Protein AF-A0ABD0KNY3-F1 (afdb_monomer_lite)

pLDDT: mean 92.38, std 8.89, range [48.12, 98.75]

Organism: NCBI:txid370345

Radius of gyration: 16.78 Å; chains: 1; bounding box: 43×38×46 Å

Sequence (192 aa):
YNTRLYAFANGDILFTESLMDTLKVVLASRHLPLDVKPLLVMGQRTNVRWVRPEETSFSNLTRISKERGKLTWVNAIDYFVVDRKFPWIDIPDLVIGRVWYDNWLVSYCIQRRF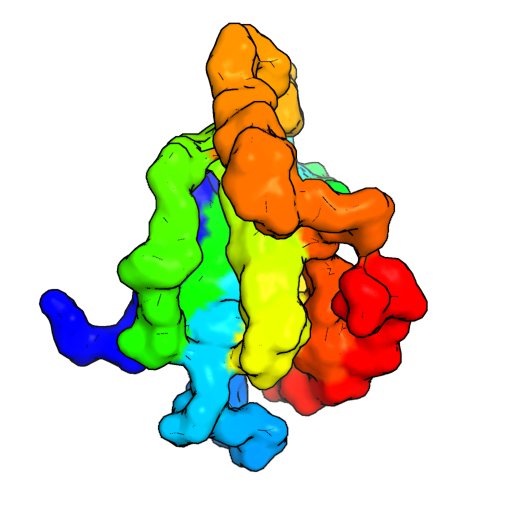IVIDATKTLLAVHQTGKAGISEGSHR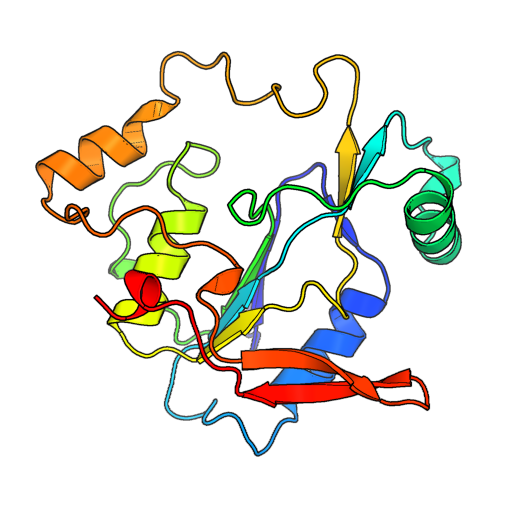PTKWYNLNLLKRLRLVNQTGRRDVRCAPWVTSYTRTRQIYIRYVRIPKNCVQ

Secondary structure (DSSP, 8-state):
---SEEEEE-TTEEE-THHHHHHHHHHH-TTS-TTTS-EEEE---EEEES--GGG-SHHHHHHHHHHT-EE--TT---EEEEETT--GGGS-SPPTTSTTHHHHHHHHHHHTT-EEEE-TTT--EEEEE-TTTT-TTTT-TTTTHHHHHHHHTT---TT----GGG-SEEEEE-TT--EEEEE-PPPGGGT-

Foldseek 3Di:
DDDFKDKAFDPQKAWACLVVQQVVQVVVDPVAPVVPFKEKEWEWAWEQEPDDPVQRHRVSLVVSSVVGTDTDDQLDTRMMMIGPVPPPVPDPPDDPLAPQPVLLVLLVCLVVVGQYEHAHARIHIYGYAYDCGPCPSVPDPCNCVRVVVCVVVVVDDPLDRHGSQLRQKYWHADPVGRIHIDGDDGDPSSND

Structure (mmCIF, N/CA/C/O backbone):
data_AF-A0ABD0KNY3-F1
#
_entry.id   AF-A0ABD0KNY3-F1
#
loop_
_atom_site.group_PDB
_atom_site.id
_atom_site.type_symbol
_atom_site.label_atom_id
_atom_site.label_alt_id
_atom_site.label_comp_id
_atom_site.label_asym_id
_atom_site.label_entity_id
_atom_site.label_seq_id
_atom_site.pdbx_PDB_ins_code
_atom_site.Cartn_x
_atom_site.Cartn_y
_atom_site.Cartn_z
_atom_site.occupancy
_atom_site.B_iso_or_equiv
_atom_site.auth_seq_id
_atom_site.auth_comp_id
_atom_site.auth_asym_id
_atom_site.auth_atom_id
_atom_site.pdbx_PDB_model_num
ATOM 1 N N . TYR A 1 1 ? -9.178 -21.072 -3.296 1.00 62.78 1 TYR A N 1
ATOM 2 C CA . TYR A 1 1 ? -8.299 -20.894 -2.118 1.00 62.78 1 TYR A CA 1
ATOM 3 C C . TYR A 1 1 ? -9.105 -20.321 -0.959 1.00 62.78 1 TYR A C 1
ATOM 5 O O . TYR A 1 1 ? -9.845 -19.376 -1.185 1.00 62.78 1 TYR A O 1
ATOM 13 N N . ASN A 1 2 ? -8.994 -20.872 0.256 1.00 85.88 2 ASN A N 1
ATOM 14 C CA . ASN A 1 2 ? -9.684 -20.368 1.455 1.00 85.88 2 ASN A CA 1
ATOM 15 C C . ASN A 1 2 ? -8.678 -19.654 2.376 1.00 85.88 2 ASN A C 1
ATOM 17 O O . ASN A 1 2 ? -8.152 -20.250 3.308 1.00 85.88 2 ASN A O 1
ATOM 21 N N . THR A 1 3 ? -8.376 -18.386 2.086 1.00 91.00 3 THR A N 1
ATOM 22 C CA . THR A 1 3 ? -7.431 -17.557 2.863 1.00 91.00 3 THR A CA 1
ATOM 23 C C . THR A 1 3 ? -8.141 -16.369 3.516 1.00 91.00 3 THR A C 1
ATOM 25 O O . THR A 1 3 ? -9.226 -15.958 3.088 1.00 91.00 3 THR A O 1
ATOM 28 N N . ARG A 1 4 ? -7.575 -15.829 4.602 1.00 91.94 4 ARG A N 1
ATOM 29 C CA . ARG A 1 4 ? -8.093 -14.625 5.275 1.00 91.94 4 ARG A CA 1
ATOM 30 C C . ARG A 1 4 ? -7.779 -13.353 4.483 1.00 91.94 4 ARG A C 1
ATOM 32 O O . ARG A 1 4 ? -8.592 -12.433 4.511 1.00 91.94 4 ARG A O 1
ATOM 39 N N . LEU A 1 5 ? -6.642 -13.331 3.785 1.00 96.94 5 LEU A N 1
ATOM 40 C CA . LEU A 1 5 ? -6.134 -12.183 3.035 1.00 96.94 5 LEU A CA 1
ATOM 41 C C . LEU A 1 5 ? -5.886 -12.536 1.567 1.00 96.94 5 LEU A C 1
ATOM 43 O O . LEU A 1 5 ? -5.369 -13.613 1.269 1.00 96.94 5 LEU A O 1
ATOM 47 N N . TYR A 1 6 ? -6.201 -11.591 0.686 1.00 96.75 6 TYR A N 1
ATOM 48 C CA . TYR A 1 6 ? -5.922 -11.614 -0.747 1.00 96.75 6 TYR A CA 1
ATOM 49 C C . TYR A 1 6 ? -5.096 -10.381 -1.095 1.00 96.75 6 TYR A C 1
ATOM 51 O O . TYR A 1 6 ? -5.410 -9.285 -0.637 1.00 96.75 6 TYR A O 1
ATOM 59 N N . ALA A 1 7 ? -4.044 -10.550 -1.886 1.00 96.00 7 ALA A N 1
ATOM 60 C CA . ALA A 1 7 ? -3.140 -9.468 -2.245 1.00 96.00 7 ALA A CA 1
ATOM 61 C C . ALA A 1 7 ? -3.062 -9.295 -3.760 1.00 96.00 7 ALA A C 1
ATOM 63 O O . ALA A 1 7 ? -3.135 -10.265 -4.512 1.00 96.00 7 ALA A O 1
ATOM 64 N N . PHE A 1 8 ? -2.866 -8.051 -4.175 1.00 96.31 8 PHE A N 1
ATOM 65 C CA . PHE A 1 8 ? -2.452 -7.672 -5.514 1.00 96.31 8 PHE A CA 1
ATOM 66 C C . PHE A 1 8 ? -1.141 -6.897 -5.408 1.00 96.31 8 PHE A C 1
ATOM 68 O O . PHE A 1 8 ? -0.964 -6.092 -4.490 1.00 96.31 8 PHE A O 1
ATOM 75 N N . ALA A 1 9 ? -0.242 -7.117 -6.359 1.00 96.44 9 ALA A N 1
ATOM 76 C CA . ALA A 1 9 ? 0.946 -6.304 -6.550 1.00 96.44 9 ALA A CA 1
ATOM 77 C C . ALA A 1 9 ? 1.301 -6.265 -8.036 1.00 96.44 9 ALA A C 1
ATOM 79 O O . ALA A 1 9 ? 1.085 -7.245 -8.756 1.00 96.44 9 ALA A O 1
ATOM 80 N N . ASN A 1 10 ? 1.875 -5.153 -8.488 1.00 94.06 10 ASN A N 1
ATOM 81 C CA . ASN A 1 10 ? 2.506 -5.106 -9.801 1.00 94.06 10 ASN A CA 1
ATOM 82 C C . ASN A 1 10 ? 3.695 -6.083 -9.853 1.00 94.06 10 ASN A C 1
ATOM 84 O O . ASN A 1 10 ? 4.357 -6.336 -8.845 1.00 94.06 10 ASN A O 1
ATOM 88 N N . GLY A 1 11 ? 3.983 -6.622 -11.042 1.00 92.62 11 GLY A N 1
ATOM 89 C CA . GLY A 1 11 ? 5.019 -7.649 -11.230 1.00 92.62 11 GLY A CA 1
ATOM 90 C C . GLY A 1 11 ? 6.461 -7.173 -11.008 1.00 92.62 11 GLY A C 1
ATOM 91 O O . GLY A 1 11 ? 7.370 -7.991 -10.934 1.00 92.62 11 GLY A O 1
ATOM 92 N N . ASP A 1 12 ? 6.678 -5.865 -10.895 1.00 93.06 12 ASP A N 1
ATOM 93 C CA . ASP A 1 12 ? 7.969 -5.219 -10.641 1.00 93.06 12 ASP A CA 1
ATOM 94 C C . ASP A 1 12 ? 8.173 -4.819 -9.166 1.00 93.06 12 ASP A C 1
ATOM 96 O O . ASP A 1 12 ? 9.183 -4.189 -8.829 1.00 93.06 12 ASP A O 1
ATOM 100 N N . ILE A 1 13 ? 7.261 -5.224 -8.274 1.00 96.75 13 ILE A N 1
ATOM 101 C CA . ILE A 1 13 ? 7.378 -5.045 -6.825 1.00 96.75 13 ILE A CA 1
ATOM 102 C C . ILE A 1 13 ? 8.017 -6.275 -6.178 1.00 96.75 13 ILE A C 1
ATOM 104 O O . ILE A 1 13 ? 7.530 -7.395 -6.309 1.00 96.75 13 ILE A O 1
ATOM 108 N N . LEU A 1 14 ? 9.080 -6.048 -5.407 1.00 98.06 14 LEU A N 1
ATOM 109 C CA . LEU A 1 14 ? 9.708 -7.038 -4.539 1.00 98.06 14 LEU A CA 1
ATOM 110 C C . LEU A 1 14 ? 9.415 -6.709 -3.075 1.00 98.06 14 LEU A C 1
ATOM 112 O O . LEU A 1 14 ? 9.535 -5.560 -2.646 1.00 98.06 14 LEU A O 1
ATOM 116 N N . PHE A 1 15 ? 9.063 -7.726 -2.296 1.00 98.38 15 PHE A N 1
ATOM 117 C CA . PHE A 1 15 ? 8.816 -7.604 -0.860 1.00 98.38 15 PHE A CA 1
ATOM 118 C C . PHE A 1 15 ? 9.942 -8.242 -0.048 1.00 98.38 15 PHE A C 1
ATOM 120 O O . PHE A 1 15 ? 10.724 -9.044 -0.557 1.00 98.38 15 PHE A O 1
ATOM 127 N N . THR A 1 16 ? 9.988 -7.906 1.239 1.00 98.12 16 THR A N 1
ATOM 128 C CA . THR A 1 16 ? 10.816 -8.596 2.240 1.00 98.12 16 THR A CA 1
ATOM 129 C C . THR A 1 16 ? 9.932 -9.286 3.285 1.00 98.12 16 THR A C 1
ATOM 131 O O . THR A 1 16 ? 8.701 -9.235 3.197 1.00 98.12 16 THR A O 1
ATOM 134 N N . GLU A 1 17 ? 10.530 -9.883 4.319 1.00 97.56 17 GLU A N 1
ATOM 135 C CA . GLU A 1 17 ? 9.829 -10.445 5.485 1.00 97.56 17 GLU A CA 1
ATOM 136 C C . GLU A 1 17 ? 8.849 -9.452 6.138 1.00 97.56 17 GLU A C 1
ATOM 138 O O . GLU A 1 17 ? 7.817 -9.846 6.687 1.00 97.56 17 GLU A O 1
ATOM 143 N N . SER A 1 18 ? 9.114 -8.155 5.962 1.00 98.19 18 SER A N 1
ATOM 144 C CA . SER A 1 18 ? 8.289 -7.041 6.427 1.00 98.19 18 SER A CA 1
ATOM 145 C C . SER A 1 18 ? 6.821 -7.108 5.979 1.00 98.19 18 SER A C 1
ATOM 147 O O . SER A 1 18 ? 5.943 -6.632 6.705 1.00 98.19 18 SER A O 1
ATOM 149 N N . LEU A 1 19 ? 6.529 -7.738 4.830 1.00 98.38 19 LEU A N 1
ATOM 150 C CA . LEU A 1 19 ? 5.162 -8.015 4.379 1.00 98.38 19 LEU A CA 1
ATOM 151 C C . LEU A 1 19 ? 4.431 -8.917 5.373 1.00 98.38 19 LEU A C 1
ATOM 153 O O . LEU A 1 19 ? 3.363 -8.563 5.872 1.00 98.38 19 LEU A O 1
ATOM 157 N N . MET A 1 20 ? 5.022 -10.064 5.694 1.00 97.81 20 MET A N 1
ATOM 158 C CA . MET A 1 20 ? 4.402 -11.038 6.585 1.00 97.81 20 MET A CA 1
ATOM 159 C C . MET A 1 20 ? 4.344 -10.525 8.021 1.00 97.81 20 MET A C 1
ATOM 161 O O . MET A 1 20 ? 3.311 -10.677 8.674 1.00 97.81 20 MET A O 1
ATOM 165 N N . ASP A 1 21 ? 5.406 -9.882 8.500 1.00 98.19 21 ASP A N 1
ATOM 166 C CA . ASP A 1 21 ? 5.459 -9.339 9.861 1.00 98.19 21 ASP A CA 1
ATOM 167 C C . ASP A 1 21 ? 4.404 -8.250 10.076 1.00 98.19 21 ASP A C 1
ATOM 169 O O . ASP A 1 21 ? 3.683 -8.259 11.078 1.00 98.19 21 ASP A O 1
ATOM 173 N N . THR A 1 22 ? 4.237 -7.360 9.094 1.00 98.62 22 THR A N 1
ATOM 174 C CA . THR A 1 22 ? 3.198 -6.327 9.134 1.00 98.62 22 THR A CA 1
ATOM 175 C C . THR A 1 22 ? 1.801 -6.941 9.124 1.00 98.62 22 THR A C 1
ATOM 177 O O . THR A 1 22 ? 0.970 -6.597 9.968 1.00 98.62 22 THR A O 1
ATOM 180 N N . LEU A 1 23 ? 1.525 -7.872 8.205 1.00 98.44 23 LEU A N 1
ATOM 181 C CA . LEU A 1 23 ? 0.194 -8.470 8.075 1.00 98.44 23 LEU A CA 1
ATOM 182 C C . LEU A 1 23 ? -0.194 -9.309 9.299 1.00 98.44 23 LEU A C 1
ATOM 184 O O . LEU A 1 23 ? -1.353 -9.270 9.709 1.00 98.44 23 LEU A O 1
ATOM 188 N N . LYS A 1 24 ? 0.752 -10.009 9.937 1.00 97.88 24 LYS A N 1
ATOM 189 C CA . LYS A 1 24 ? 0.501 -10.727 11.199 1.00 97.88 24 LYS A CA 1
ATOM 190 C C . LYS A 1 24 ? 0.018 -9.781 12.298 1.00 97.88 24 LYS A C 1
ATOM 192 O O . LYS A 1 24 ? -0.972 -10.085 12.961 1.00 97.88 24 LYS A O 1
ATOM 197 N N . VAL A 1 25 ? 0.657 -8.619 12.456 1.00 98.19 25 VAL A N 1
ATOM 198 C CA . VAL A 1 25 ? 0.231 -7.619 13.450 1.00 98.19 25 VAL A CA 1
ATOM 199 C C . VAL A 1 25 ? -1.124 -7.011 13.098 1.00 98.19 25 VAL A C 1
ATOM 201 O O . VAL A 1 25 ? -1.955 -6.837 13.988 1.00 98.19 25 VAL A O 1
ATOM 204 N N . VAL A 1 26 ? -1.395 -6.756 11.813 1.00 98.12 26 VAL A N 1
ATOM 205 C CA . VAL A 1 26 ? -2.730 -6.334 11.353 1.00 98.12 26 VAL A CA 1
ATOM 206 C C . VAL A 1 26 ? -3.793 -7.343 11.771 1.00 98.12 26 VAL A C 1
ATOM 208 O O . VAL A 1 26 ? -4.767 -6.962 12.413 1.00 98.12 26 VAL A O 1
ATOM 211 N N . LEU A 1 27 ? -3.585 -8.627 11.481 1.00 97.06 27 LEU A N 1
ATOM 212 C CA . LEU A 1 27 ? -4.554 -9.686 11.765 1.00 97.06 27 LEU A CA 1
ATOM 213 C C . LEU A 1 27 ? -4.758 -9.985 13.257 1.00 97.06 27 LEU A C 1
ATOM 215 O O . LEU A 1 27 ? -5.820 -10.500 13.617 1.00 97.06 27 LEU A O 1
ATOM 219 N N . ALA A 1 28 ? -3.755 -9.700 14.091 1.00 96.75 28 ALA A N 1
ATOM 220 C CA . ALA A 1 28 ? -3.783 -9.903 15.540 1.00 96.75 28 ALA A CA 1
ATOM 221 C C . ALA A 1 28 ? -4.255 -8.664 16.326 1.00 96.75 28 ALA A C 1
ATOM 223 O O . ALA A 1 28 ? -4.437 -8.732 17.543 1.00 96.75 28 ALA A O 1
ATOM 224 N N . SER A 1 29 ? -4.437 -7.520 15.660 1.00 95.69 29 SER A N 1
ATOM 225 C CA . SER A 1 29 ? -4.787 -6.266 16.324 1.00 95.69 29 SER A CA 1
ATOM 226 C C . SER A 1 29 ? -6.204 -6.285 16.892 1.00 95.69 29 SER A C 1
ATOM 228 O O . SER A 1 29 ? -7.183 -6.384 16.155 1.00 95.69 29 SER A O 1
ATOM 230 N N . ARG A 1 30 ? -6.316 -6.068 18.207 1.00 92.75 30 ARG A N 1
ATOM 231 C CA . ARG A 1 30 ? -7.599 -5.888 18.911 1.00 92.75 30 ARG A CA 1
ATOM 232 C C . ARG A 1 30 ? -8.227 -4.508 18.690 1.00 92.75 30 ARG A C 1
ATOM 234 O O . ARG A 1 30 ? -9.388 -4.305 19.018 1.00 92.75 30 ARG A O 1
ATOM 241 N N . HIS A 1 31 ? -7.472 -3.552 18.146 1.00 91.00 31 HIS A N 1
ATOM 242 C CA . HIS A 1 31 ? -7.968 -2.199 17.863 1.00 91.00 31 HIS A CA 1
ATOM 243 C C . HIS A 1 31 ? -8.745 -2.113 16.545 1.00 91.00 31 HIS A C 1
ATOM 245 O O . HIS A 1 31 ? -9.410 -1.110 16.286 1.00 91.00 31 HIS A O 1
ATOM 251 N N . LEU A 1 32 ? -8.6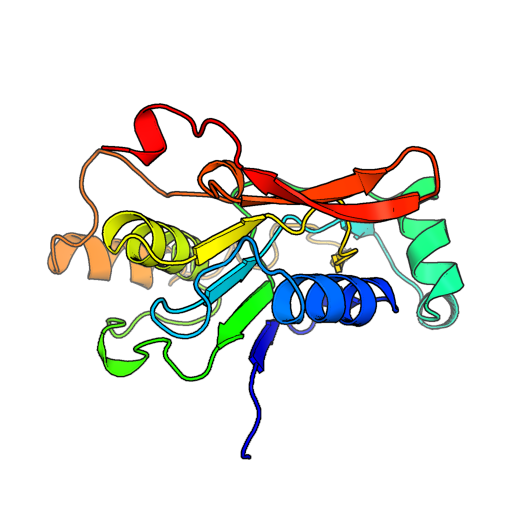39 -3.138 15.695 1.00 95.62 32 LEU A N 1
ATOM 252 C CA . LEU A 1 32 ? -9.274 -3.172 14.388 1.00 95.62 32 LEU A CA 1
ATOM 253 C C . LEU A 1 32 ? -10.527 -4.057 14.442 1.00 95.62 32 LEU A C 1
ATOM 255 O O . LEU A 1 32 ? -10.414 -5.233 14.780 1.00 95.62 32 LEU A O 1
ATOM 259 N N . PRO A 1 33 ? -11.711 -3.547 14.063 1.00 94.69 33 PRO A N 1
ATOM 260 C CA . PRO A 1 33 ? -12.949 -4.327 14.057 1.00 94.69 33 PRO A CA 1
ATOM 261 C C . PRO A 1 33 ? -13.031 -5.243 12.817 1.00 94.69 33 PRO A C 1
ATOM 263 O O . PRO A 1 33 ? -13.932 -5.115 11.985 1.00 94.69 33 PRO A O 1
ATOM 266 N N . LEU A 1 34 ? -12.049 -6.141 12.665 1.00 95.12 34 LEU A N 1
ATOM 267 C CA . LEU A 1 34 ? -11.841 -6.994 11.484 1.00 95.12 34 LEU A CA 1
ATOM 268 C C . LEU A 1 34 ? -12.970 -8.003 11.243 1.00 95.12 34 LEU A C 1
ATOM 270 O O . LEU A 1 34 ? -13.091 -8.516 10.132 1.00 95.12 34 LEU A O 1
ATOM 274 N N . ASP A 1 35 ? -13.793 -8.288 12.249 1.00 93.19 35 ASP A N 1
ATOM 275 C CA . ASP A 1 35 ? -14.917 -9.221 12.116 1.00 93.19 35 ASP A CA 1
ATOM 276 C C . ASP A 1 35 ? -16.129 -8.573 11.437 1.00 93.19 35 ASP A C 1
ATOM 278 O O . ASP A 1 35 ? -16.904 -9.255 10.774 1.00 93.19 35 ASP A O 1
ATOM 282 N N . VAL A 1 36 ? -16.256 -7.245 11.524 1.00 94.38 36 VAL A N 1
ATOM 283 C CA . VAL A 1 36 ? -17.442 -6.512 11.047 1.00 94.38 36 VAL A CA 1
ATOM 284 C C . VAL A 1 36 ? -17.165 -5.590 9.864 1.00 94.38 36 VAL A C 1
ATOM 286 O O . VAL A 1 36 ? -18.084 -5.267 9.116 1.00 94.38 36 VAL A O 1
ATOM 289 N N . LYS A 1 37 ? -15.918 -5.149 9.663 1.00 96.62 37 LYS A N 1
ATOM 290 C CA . LYS A 1 37 ? -15.557 -4.232 8.572 1.00 96.62 37 LYS A CA 1
ATOM 291 C C . LYS A 1 37 ? -14.571 -4.873 7.597 1.00 96.62 37 LYS A C 1
ATOM 293 O O . LYS A 1 37 ? -13.637 -5.533 8.054 1.00 96.62 37 LYS A O 1
ATOM 298 N N . PRO A 1 38 ? -14.731 -4.660 6.277 1.00 97.81 38 PRO A N 1
ATOM 299 C CA . PRO A 1 38 ? -13.716 -5.041 5.302 1.00 97.81 38 PRO A CA 1
ATOM 300 C C . PRO A 1 38 ? -12.399 -4.291 5.524 1.00 97.81 38 PRO A C 1
ATOM 302 O O . PRO A 1 38 ? -12.386 -3.159 6.025 1.00 97.81 38 PRO A O 1
ATOM 305 N N . LEU A 1 39 ? -11.303 -4.930 5.125 1.00 98.44 39 LEU A N 1
ATOM 306 C CA . LEU A 1 39 ? -9.933 -4.441 5.273 1.00 98.44 39 LEU A CA 1
ATOM 307 C C . LEU A 1 39 ? -9.324 -4.059 3.917 1.00 98.44 39 LEU A C 1
ATOM 309 O O . LEU A 1 39 ? -9.462 -4.800 2.947 1.00 98.44 39 LEU A O 1
ATOM 313 N N . LEU A 1 40 ? -8.587 -2.948 3.895 1.00 98.56 40 LEU A N 1
ATOM 314 C CA . LEU A 1 40 ? -7.629 -2.562 2.861 1.00 98.56 40 LEU A CA 1
ATOM 315 C C . LEU A 1 40 ? -6.305 -2.167 3.531 1.00 98.56 40 LEU A C 1
ATOM 317 O O . LEU A 1 40 ? -6.257 -1.210 4.301 1.00 98.56 40 LEU A O 1
ATOM 321 N N . VAL A 1 41 ? -5.223 -2.866 3.211 1.00 98.75 41 VAL A N 1
ATOM 322 C CA . VAL A 1 41 ? -3.846 -2.510 3.574 1.00 98.75 41 VAL A CA 1
ATOM 323 C C . VAL A 1 41 ? -3.114 -2.112 2.303 1.00 98.75 41 VAL A C 1
ATOM 325 O O . VAL A 1 41 ? -3.132 -2.851 1.325 1.00 98.75 41 VAL A O 1
ATOM 328 N N . MET A 1 42 ? -2.474 -0.953 2.302 1.00 98.38 42 MET A N 1
ATOM 329 C CA . MET A 1 42 ? -1.701 -0.451 1.165 1.00 98.38 42 MET A CA 1
ATOM 330 C C . MET A 1 42 ? -0.578 0.454 1.669 1.00 98.38 42 MET A C 1
ATOM 332 O O . MET A 1 42 ? -0.495 0.741 2.860 1.00 98.38 42 MET A O 1
ATOM 336 N N . GLY A 1 43 ? 0.297 0.910 0.783 1.00 97.81 43 GLY A N 1
ATOM 337 C CA . GLY A 1 43 ? 1.337 1.860 1.152 1.00 97.81 43 GLY A CA 1
ATOM 338 C C . GLY A 1 43 ? 2.119 2.360 -0.051 1.00 97.81 43 GLY A C 1
ATOM 339 O O . GLY A 1 43 ? 1.908 1.929 -1.186 1.00 97.81 43 GLY A O 1
ATOM 340 N N . GLN A 1 44 ? 3.039 3.280 0.209 1.00 97.19 44 GLN A N 1
ATOM 341 C CA . GLN A 1 44 ? 4.022 3.721 -0.769 1.00 97.19 44 GLN A CA 1
ATOM 342 C C . GLN A 1 44 ? 5.074 2.632 -0.983 1.00 97.19 44 GLN A C 1
ATOM 344 O O . GLN A 1 44 ? 5.376 1.832 -0.096 1.00 97.19 44 GLN A O 1
ATOM 349 N N . ARG A 1 45 ? 5.679 2.653 -2.167 1.00 95.62 45 ARG A N 1
ATOM 350 C CA . ARG A 1 45 ? 6.851 1.842 -2.503 1.00 95.62 45 ARG A CA 1
ATOM 351 C C . ARG A 1 45 ? 8.130 2.678 -2.474 1.00 95.62 45 ARG A C 1
ATOM 353 O O . ARG A 1 45 ? 8.100 3.908 -2.598 1.00 95.62 45 ARG A O 1
ATOM 360 N N . THR A 1 46 ? 9.257 1.993 -2.401 1.00 97.44 46 THR A N 1
ATOM 361 C CA . THR A 1 46 ? 10.594 2.564 -2.528 1.00 97.44 46 THR A CA 1
ATOM 362 C C . THR A 1 46 ? 11.146 2.216 -3.901 1.00 97.44 46 THR A C 1
ATOM 364 O O . THR A 1 46 ? 11.389 1.052 -4.204 1.00 97.44 46 THR A O 1
ATOM 367 N N . ASN A 1 47 ? 11.350 3.224 -4.745 1.00 96.88 47 ASN A N 1
ATOM 368 C CA . ASN A 1 47 ? 11.954 3.036 -6.058 1.00 96.88 47 ASN A CA 1
ATOM 369 C C . ASN A 1 47 ? 13.451 2.779 -5.904 1.00 96.88 47 ASN A C 1
ATOM 371 O O . ASN A 1 47 ? 14.162 3.610 -5.336 1.00 96.88 47 ASN A O 1
ATOM 375 N N . VAL A 1 48 ? 13.928 1.673 -6.470 1.00 96.75 48 VAL A N 1
ATOM 376 C CA . VAL A 1 48 ? 15.352 1.349 -6.572 1.00 96.75 48 VAL A CA 1
ATOM 377 C C . VAL A 1 48 ? 15.677 1.145 -8.049 1.00 96.75 48 VAL A C 1
ATOM 379 O O . VAL A 1 48 ? 15.016 0.384 -8.757 1.00 96.75 48 VAL A O 1
ATOM 382 N N . ARG A 1 49 ? 16.656 1.895 -8.556 1.00 95.31 49 ARG A N 1
ATOM 383 C CA . ARG A 1 49 ? 16.991 1.922 -9.988 1.00 95.31 49 ARG A CA 1
ATOM 384 C C . ARG A 1 49 ? 17.990 0.831 -10.331 1.00 95.31 49 ARG A C 1
ATOM 386 O O . ARG A 1 49 ? 19.047 0.835 -9.729 1.00 95.31 49 ARG A O 1
ATOM 393 N N . TRP A 1 50 ? 17.745 -0.029 -11.312 1.00 93.44 50 TRP A N 1
ATOM 394 C CA . TRP A 1 50 ? 18.677 -1.112 -11.671 1.00 93.44 50 TRP A CA 1
ATOM 395 C C . TRP A 1 50 ? 18.950 -2.061 -10.492 1.00 93.44 50 TRP A C 1
ATOM 397 O O . TRP A 1 50 ? 20.077 -2.165 -10.005 1.00 93.44 50 TRP A O 1
ATOM 407 N N . VAL A 1 51 ? 17.898 -2.695 -9.972 1.00 96.00 51 VAL A N 1
ATOM 408 C CA . VAL A 1 51 ? 18.061 -3.834 -9.055 1.00 96.00 51 VAL A CA 1
ATOM 409 C C . VAL A 1 51 ? 18.673 -4.986 -9.850 1.00 96.00 51 VAL A C 1
ATOM 411 O O . VAL A 1 51 ? 18.183 -5.311 -10.931 1.00 96.00 51 VAL A O 1
ATOM 414 N N . ARG A 1 52 ? 19.769 -5.558 -9.352 1.00 95.31 52 ARG A N 1
ATOM 415 C CA . ARG A 1 52 ? 20.436 -6.715 -9.966 1.00 95.31 52 ARG A CA 1
ATOM 416 C C . ARG A 1 52 ? 19.867 -8.019 -9.396 1.00 95.31 52 ARG A C 1
ATOM 418 O O . ARG A 1 52 ? 19.435 -8.007 -8.242 1.00 95.31 52 ARG A O 1
ATOM 425 N N . PRO A 1 53 ? 19.888 -9.144 -10.135 1.00 94.88 53 PRO A N 1
ATOM 426 C CA . PRO A 1 53 ? 19.347 -10.418 -9.642 1.00 94.88 53 PRO A CA 1
ATOM 427 C C . PRO A 1 53 ? 19.925 -10.840 -8.275 1.00 94.88 53 PRO A C 1
ATOM 429 O O . PRO A 1 53 ? 19.202 -11.258 -7.376 1.00 94.88 53 PRO A O 1
ATOM 432 N N . GLU A 1 54 ? 21.212 -10.608 -8.065 1.00 95.88 54 GLU A N 1
ATOM 433 C CA . GLU A 1 54 ? 21.979 -10.887 -6.846 1.00 95.88 54 GLU A CA 1
ATOM 434 C C . GLU A 1 54 ? 21.620 -9.969 -5.657 1.00 95.88 54 GLU A C 1
ATOM 436 O O . GLU A 1 54 ? 21.947 -10.261 -4.504 1.00 95.88 54 GLU A O 1
ATOM 441 N N . GLU A 1 55 ? 20.884 -8.881 -5.896 1.00 96.00 55 GLU A N 1
ATOM 442 C CA . GLU A 1 55 ? 20.374 -7.979 -4.858 1.00 96.00 55 GLU A CA 1
ATOM 443 C C . GLU A 1 55 ? 18.949 -8.341 -4.385 1.00 96.00 55 GLU A C 1
ATOM 445 O O . GLU A 1 55 ? 18.386 -7.627 -3.557 1.00 96.00 55 GLU A O 1
ATOM 450 N N . THR A 1 56 ? 18.355 -9.435 -4.881 1.00 95.69 56 THR A N 1
ATOM 451 C CA . THR A 1 56 ? 16.937 -9.780 -4.627 1.00 95.69 56 THR A CA 1
ATOM 452 C C . THR A 1 56 ? 16.676 -10.560 -3.333 1.00 95.69 56 THR A C 1
ATOM 454 O O . THR A 1 56 ? 15.518 -10.774 -2.973 1.00 95.69 56 THR A O 1
ATOM 457 N N . SER A 1 57 ? 17.714 -10.942 -2.579 1.00 97.62 57 SER A N 1
ATOM 458 C CA . SER A 1 57 ? 17.529 -11.488 -1.227 1.00 97.62 57 SER A CA 1
ATOM 459 C C . SER A 1 57 ? 16.923 -10.437 -0.287 1.00 97.62 57 SER A C 1
ATOM 461 O O . SER A 1 57 ? 17.167 -9.241 -0.434 1.00 97.62 57 SER A O 1
ATOM 463 N N . PHE A 1 58 ? 16.161 -10.856 0.724 1.00 97.94 58 PHE A N 1
ATOM 464 C CA . PHE A 1 58 ? 15.473 -9.924 1.627 1.00 97.94 58 PHE A CA 1
ATOM 465 C C . PHE A 1 58 ? 16.405 -8.928 2.341 1.00 97.94 58 PHE A C 1
ATOM 467 O O . PHE A 1 58 ? 16.093 -7.735 2.453 1.00 97.94 58 PHE A O 1
ATOM 474 N N . SER A 1 59 ? 17.577 -9.390 2.786 1.00 97.62 59 SER A N 1
ATOM 475 C CA . SER A 1 59 ? 18.584 -8.535 3.419 1.00 97.62 59 SER A CA 1
ATOM 476 C C . SER A 1 59 ? 19.180 -7.533 2.426 1.00 97.62 59 SER A C 1
ATOM 478 O O . SER A 1 59 ? 19.324 -6.355 2.766 1.00 97.62 59 SER A O 1
ATOM 480 N N . ASN A 1 60 ? 19.451 -7.955 1.185 1.00 98.12 60 ASN A N 1
ATOM 481 C CA . ASN A 1 60 ? 19.931 -7.064 0.132 1.00 98.12 60 ASN A CA 1
ATOM 482 C C . ASN A 1 60 ? 18.867 -6.047 -0.277 1.00 98.12 60 ASN A C 1
ATOM 484 O O . ASN A 1 60 ? 19.181 -4.863 -0.325 1.00 98.12 60 ASN A O 1
ATOM 488 N N .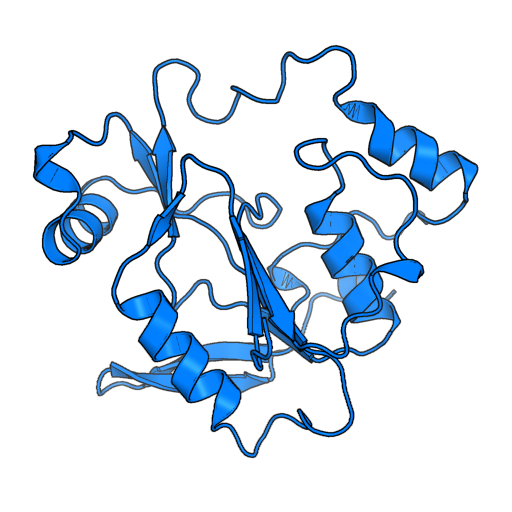 LEU A 1 61 ? 17.609 -6.454 -0.462 1.00 98.31 61 LEU A N 1
ATOM 489 C CA . LEU A 1 61 ? 16.499 -5.540 -0.743 1.00 98.31 61 LEU A CA 1
ATOM 490 C C . LEU A 1 61 ? 16.360 -4.469 0.341 1.00 98.31 61 LEU A C 1
ATOM 492 O O . LEU A 1 61 ? 16.225 -3.282 0.035 1.00 98.31 61 LEU A O 1
ATOM 496 N N . THR A 1 62 ? 16.463 -4.863 1.612 1.00 97.88 62 THR A N 1
ATOM 497 C CA . THR A 1 62 ? 16.455 -3.926 2.742 1.00 97.88 62 THR A CA 1
ATOM 498 C C . THR A 1 62 ? 17.646 -2.967 2.694 1.00 97.88 62 THR A C 1
ATOM 500 O O . THR A 1 62 ? 17.487 -1.770 2.942 1.00 97.88 62 THR A O 1
ATOM 503 N N . ARG A 1 63 ? 18.839 -3.474 2.372 1.00 98.12 63 ARG A N 1
ATOM 504 C CA . ARG A 1 63 ? 20.074 -2.691 2.273 1.00 98.12 63 ARG A CA 1
ATOM 505 C C . ARG A 1 63 ? 20.019 -1.684 1.120 1.00 98.12 63 ARG A C 1
ATOM 507 O O . ARG A 1 63 ? 20.126 -0.486 1.369 1.00 98.12 63 ARG A O 1
ATOM 514 N N . ILE A 1 64 ? 19.751 -2.126 -0.109 1.00 98.12 64 ILE A N 1
ATOM 515 C CA . ILE A 1 64 ? 19.715 -1.254 -1.296 1.00 98.12 64 ILE A CA 1
ATOM 516 C C . ILE A 1 64 ? 18.591 -0.217 -1.210 1.00 98.12 64 ILE A C 1
ATOM 518 O O . ILE A 1 64 ? 18.751 0.912 -1.670 1.00 98.12 64 ILE A O 1
ATOM 522 N N . SER A 1 65 ? 17.469 -0.558 -0.568 1.00 97.75 65 SER A N 1
ATOM 523 C CA . SER A 1 65 ? 16.382 0.397 -0.329 1.00 97.75 65 SER A CA 1
ATOM 524 C C . SER A 1 65 ? 16.816 1.553 0.567 1.00 97.75 65 SER A C 1
ATOM 526 O O . SER A 1 65 ? 16.353 2.672 0.373 1.00 97.75 65 SER A O 1
ATOM 528 N N . LYS A 1 66 ? 17.717 1.305 1.526 1.00 97.31 66 LYS A N 1
ATOM 529 C CA . LYS A 1 66 ? 18.283 2.343 2.401 1.00 97.31 66 LYS A CA 1
ATOM 530 C C . LYS A 1 66 ? 19.412 3.114 1.727 1.00 97.31 66 LYS A C 1
ATOM 532 O O . LYS A 1 66 ? 19.477 4.327 1.870 1.00 97.31 66 LYS A O 1
ATOM 537 N N . GLU A 1 67 ? 20.289 2.420 1.008 1.00 97.19 67 GLU A N 1
ATOM 538 C CA . GLU A 1 67 ? 21.470 3.023 0.379 1.00 97.19 67 GLU A CA 1
ATOM 539 C C . GLU A 1 67 ? 21.108 3.922 -0.808 1.00 97.19 67 GLU A C 1
ATOM 541 O O . GLU A 1 67 ? 21.680 4.997 -0.973 1.00 97.19 67 GLU A O 1
ATOM 546 N N . ARG A 1 68 ? 20.174 3.479 -1.659 1.00 96.81 68 ARG A N 1
ATOM 547 C CA . ARG A 1 68 ? 19.875 4.144 -2.940 1.00 96.81 68 ARG A CA 1
ATOM 548 C C . ARG A 1 68 ? 18.393 4.172 -3.307 1.00 96.81 68 ARG A C 1
ATOM 550 O O . ARG A 1 68 ? 18.045 4.565 -4.423 1.00 96.81 68 ARG A O 1
ATOM 557 N N . GLY A 1 69 ? 17.522 3.750 -2.396 1.00 96.88 69 GLY A N 1
ATOM 558 C CA . GLY A 1 69 ? 16.082 3.800 -2.592 1.00 96.88 69 GLY A CA 1
ATOM 559 C C . GLY A 1 69 ? 15.512 5.202 -2.403 1.00 96.88 69 GLY A C 1
ATOM 560 O O . GLY A 1 69 ? 16.016 6.012 -1.626 1.00 96.88 69 GLY A O 1
ATOM 561 N N . LYS A 1 70 ? 14.426 5.494 -3.120 1.00 96.31 70 LYS A N 1
ATOM 562 C CA . LYS A 1 70 ? 13.647 6.725 -2.951 1.00 96.31 70 LYS A CA 1
ATOM 563 C C . LYS A 1 70 ? 12.188 6.379 -2.717 1.00 96.31 70 LYS A C 1
ATOM 565 O O . LYS A 1 70 ? 11.547 5.795 -3.592 1.00 96.31 70 LYS A O 1
ATOM 570 N N . LEU A 1 71 ? 11.663 6.752 -1.552 1.00 96.56 71 LEU A N 1
ATOM 571 C CA . LEU A 1 71 ? 10.239 6.611 -1.258 1.00 96.56 71 LEU A CA 1
ATOM 572 C C . LEU A 1 71 ? 9.430 7.415 -2.287 1.00 96.56 71 LEU A C 1
ATOM 574 O O . LEU A 1 71 ? 9.725 8.585 -2.536 1.00 96.56 71 LEU A O 1
ATOM 578 N N . THR A 1 72 ? 8.457 6.772 -2.929 1.00 91.88 72 THR A N 1
ATOM 579 C CA . THR A 1 72 ? 7.731 7.363 -4.060 1.00 91.88 72 THR A CA 1
ATOM 580 C C . THR A 1 72 ? 6.569 8.258 -3.621 1.00 91.88 72 THR A C 1
ATOM 582 O O . THR A 1 72 ? 6.348 8.476 -2.435 1.00 91.88 72 THR A O 1
ATOM 585 N N . TRP A 1 73 ? 5.801 8.784 -4.574 1.00 91.19 73 TRP A N 1
ATOM 586 C CA . TRP A 1 73 ? 4.616 9.592 -4.306 1.00 91.19 73 TRP A CA 1
ATOM 587 C C . TRP A 1 73 ? 3.495 8.812 -3.609 1.00 91.19 73 TRP A C 1
ATOM 589 O O . TRP A 1 73 ? 3.208 7.658 -3.907 1.00 91.19 73 TRP A O 1
ATOM 599 N N . VAL A 1 74 ? 2.779 9.507 -2.734 1.00 93.88 74 VAL A N 1
ATOM 600 C CA . VAL A 1 74 ? 1.627 8.999 -1.969 1.00 93.88 74 VAL A CA 1
ATOM 601 C C . VAL A 1 74 ? 0.489 8.448 -2.829 1.00 93.88 74 VAL A C 1
ATOM 603 O O . VAL A 1 74 ? -0.301 7.647 -2.353 1.00 93.88 74 VAL A O 1
ATOM 606 N N . ASN A 1 75 ? 0.367 8.869 -4.087 1.00 91.12 75 ASN A N 1
ATOM 607 C CA . ASN A 1 75 ? -0.691 8.424 -4.996 1.00 91.12 75 ASN A CA 1
ATOM 608 C C . ASN A 1 75 ? -0.292 7.213 -5.850 1.00 91.12 75 ASN A C 1
ATOM 610 O O . ASN A 1 75 ? -1.086 6.788 -6.690 1.00 91.12 75 ASN A O 1
ATOM 614 N N . ALA A 1 76 ? 0.922 6.703 -5.661 1.00 90.12 76 ALA A N 1
ATOM 615 C CA . ALA A 1 76 ? 1.513 5.652 -6.462 1.00 90.12 76 ALA A CA 1
ATOM 616 C C . ALA A 1 76 ? 1.494 4.342 -5.650 1.00 90.12 76 ALA A C 1
ATOM 618 O O . ALA A 1 76 ? 2.472 3.957 -5.001 1.00 90.12 76 ALA A O 1
ATOM 619 N N . ILE A 1 77 ? 0.318 3.713 -5.652 1.00 94.00 77 ILE A N 1
ATOM 620 C CA . ILE A 1 77 ? -0.008 2.493 -4.911 1.00 94.00 77 ILE A CA 1
ATOM 621 C C . ILE A 1 77 ? 0.114 1.323 -5.884 1.00 94.00 77 ILE A C 1
ATOM 623 O O . ILE A 1 77 ? -0.726 1.177 -6.760 1.00 94.00 77 ILE A O 1
ATOM 627 N N . ASP A 1 78 ? 1.155 0.509 -5.723 1.00 94.25 78 ASP A N 1
ATOM 628 C CA . ASP A 1 78 ? 1.442 -0.618 -6.629 1.00 94.25 78 ASP A CA 1
ATOM 629 C C . ASP A 1 78 ? 1.209 -1.980 -5.963 1.00 94.25 78 ASP A C 1
ATOM 631 O O . ASP A 1 78 ? 1.508 -3.026 -6.536 1.00 94.25 78 ASP A O 1
ATOM 635 N N . TYR A 1 79 ? 0.702 -1.967 -4.732 1.00 97.44 79 TYR A N 1
ATOM 636 C CA . TYR A 1 79 ? 0.240 -3.152 -4.034 1.00 97.44 79 TYR A CA 1
ATOM 637 C C . TYR A 1 79 ? -0.907 -2.796 -3.095 1.00 97.44 79 TYR A C 1
ATOM 639 O O . TYR A 1 79 ? -0.983 -1.685 -2.559 1.00 97.44 79 TYR A O 1
ATOM 647 N N . PHE A 1 80 ? -1.770 -3.771 -2.853 1.00 97.81 80 PHE A N 1
ATOM 648 C CA . PHE A 1 80 ? -2.753 -3.708 -1.787 1.00 97.81 80 PHE A CA 1
ATOM 649 C C . PHE A 1 80 ? -3.117 -5.116 -1.315 1.00 97.81 80 PHE A C 1
ATOM 651 O O . PHE A 1 80 ? -2.997 -6.099 -2.046 1.00 97.81 80 PHE A O 1
ATOM 658 N N . VAL A 1 81 ? -3.585 -5.208 -0.078 1.00 98.56 81 VAL A N 1
ATOM 659 C CA . VAL A 1 81 ? -4.060 -6.439 0.550 1.00 98.56 81 VAL A CA 1
ATOM 660 C C . VAL A 1 81 ? -5.451 -6.185 1.099 1.00 98.56 81 VAL A C 1
ATOM 662 O O . VAL A 1 81 ? -5.675 -5.200 1.798 1.00 98.56 81 VAL A O 1
ATOM 665 N N . VAL A 1 82 ? -6.384 -7.075 0.802 1.00 98.19 82 VAL A N 1
ATOM 666 C CA . VAL A 1 82 ? -7.755 -7.019 1.304 1.00 98.19 82 VAL A CA 1
ATOM 667 C C . VAL A 1 82 ? -8.110 -8.306 2.025 1.00 98.19 82 VAL A C 1
ATOM 669 O O . VAL A 1 82 ? -7.430 -9.325 1.885 1.00 98.19 82 VAL A O 1
ATOM 672 N N . ASP A 1 83 ? -9.188 -8.282 2.796 1.00 96.94 83 ASP A N 1
ATOM 673 C CA . ASP A 1 83 ? -9.773 -9.508 3.324 1.00 96.94 83 ASP A CA 1
ATOM 674 C C . ASP A 1 83 ? -10.888 -10.053 2.418 1.00 96.94 83 ASP A C 1
ATOM 676 O O . ASP A 1 83 ? -11.292 -9.447 1.426 1.00 96.94 83 ASP A O 1
ATOM 680 N N . ARG A 1 84 ? -11.410 -11.227 2.778 1.00 94.75 84 ARG A N 1
ATOM 681 C CA . ARG A 1 84 ? -12.505 -11.888 2.049 1.00 94.75 84 ARG A CA 1
ATOM 682 C C . ARG A 1 84 ? -13.821 -11.105 1.992 1.00 94.75 84 ARG A C 1
ATOM 684 O O . ARG A 1 84 ? -14.691 -11.490 1.224 1.00 94.75 84 ARG A O 1
ATOM 691 N N . LYS A 1 85 ? -14.002 -10.081 2.834 1.00 95.75 85 LYS A N 1
ATOM 692 C CA . LYS A 1 85 ? -15.237 -9.283 2.886 1.00 95.75 85 LYS A CA 1
ATOM 693 C C . LYS A 1 85 ? -15.204 -8.133 1.879 1.00 95.75 85 LYS A C 1
ATOM 695 O O . LYS A 1 85 ? -16.190 -7.411 1.766 1.00 95.75 85 LYS A O 1
ATOM 700 N N . PHE A 1 86 ? -14.084 -7.929 1.180 1.00 96.44 86 PHE A N 1
ATOM 701 C CA . PHE A 1 86 ? -13.974 -6.887 0.171 1.00 96.44 86 PHE A CA 1
ATOM 702 C C . PHE A 1 86 ? -14.965 -7.140 -0.978 1.00 96.44 86 PHE A C 1
ATOM 704 O O . PHE A 1 86 ? -14.898 -8.195 -1.616 1.00 96.44 86 PHE A O 1
ATOM 711 N N . PRO A 1 87 ? -15.885 -6.203 -1.264 1.00 96.19 87 PRO A N 1
ATOM 712 C CA . PRO A 1 87 ? -16.962 -6.436 -2.214 1.00 96.19 87 PRO A CA 1
ATOM 713 C C . PRO A 1 87 ? -16.490 -6.157 -3.644 1.00 96.19 87 PRO A C 1
ATOM 715 O O . PRO A 1 87 ? -16.760 -5.104 -4.214 1.00 96.19 87 PRO A O 1
ATOM 718 N N . TRP A 1 88 ? -15.772 -7.115 -4.233 1.00 94.50 88 TRP A N 1
ATOM 719 C CA . TRP A 1 88 ? -15.264 -7.017 -5.609 1.00 94.50 88 TRP A CA 1
ATOM 720 C C . TRP A 1 88 ? -16.360 -6.735 -6.646 1.00 94.50 88 TRP A C 1
ATOM 722 O O . TRP A 1 88 ? -16.089 -6.076 -7.643 1.00 94.50 88 TRP A O 1
ATOM 732 N N . ILE A 1 89 ? -17.593 -7.177 -6.380 1.00 94.75 89 ILE A N 1
ATOM 733 C CA . ILE A 1 89 ? -18.763 -6.950 -7.238 1.00 94.75 89 ILE A CA 1
ATOM 734 C C . ILE A 1 89 ? -19.166 -5.470 -7.354 1.00 94.75 89 ILE A C 1
ATOM 736 O O . ILE A 1 89 ? -19.796 -5.085 -8.331 1.00 94.75 89 ILE A O 1
ATOM 740 N N . ASP A 1 90 ? -18.783 -4.632 -6.387 1.00 92.50 90 ASP A N 1
ATOM 741 C CA . ASP A 1 90 ? -19.124 -3.205 -6.383 1.00 92.50 90 ASP A CA 1
ATOM 742 C C . ASP A 1 90 ? -18.138 -2.356 -7.202 1.00 92.50 90 ASP A C 1
ATOM 744 O O . ASP A 1 90 ? -18.317 -1.142 -7.345 1.00 92.50 90 ASP A O 1
ATOM 748 N N . ILE A 1 91 ? -17.053 -2.961 -7.692 1.00 92.00 91 ILE A N 1
ATOM 749 C CA . ILE A 1 91 ? -16.041 -2.266 -8.480 1.00 92.00 91 ILE A CA 1
ATOM 750 C C . ILE A 1 91 ? -16.558 -2.144 -9.918 1.00 92.00 91 ILE A C 1
ATOM 752 O O . ILE A 1 91 ? -16.884 -3.164 -10.520 1.00 92.00 91 ILE A O 1
ATOM 756 N N . PRO A 1 92 ? -16.620 -0.929 -10.500 1.00 93.19 92 PRO A N 1
ATOM 757 C CA . PRO A 1 92 ? -16.933 -0.756 -11.917 1.00 93.19 92 PRO A CA 1
ATOM 758 C C . PRO A 1 92 ? -15.929 -1.496 -12.807 1.00 93.19 92 PRO A C 1
ATOM 760 O O . PRO A 1 92 ? -14.867 -1.887 -12.333 1.00 93.19 92 PRO A O 1
ATOM 763 N N . ASP A 1 93 ? -16.186 -1.570 -14.115 1.00 95.31 93 ASP A N 1
ATOM 764 C CA . ASP A 1 93 ? -15.285 -2.190 -15.106 1.00 95.31 93 ASP A CA 1
ATOM 765 C C . ASP A 1 93 ? -13.989 -1.381 -15.349 1.00 95.31 93 ASP A C 1
ATOM 767 O O . ASP A 1 93 ? -13.664 -0.946 -16.459 1.00 95.31 93 ASP A O 1
ATOM 771 N N . LEU A 1 94 ? -13.245 -1.120 -14.275 1.00 93.25 94 LEU A N 1
ATOM 772 C CA . LEU A 1 94 ? -11.958 -0.455 -14.256 1.00 93.25 94 LEU A CA 1
ATOM 773 C C . LEU A 1 94 ? -10.878 -1.438 -14.697 1.00 93.25 94 LEU A C 1
ATOM 775 O O . LEU A 1 94 ? -10.823 -2.590 -14.278 1.00 93.25 94 LEU A O 1
ATOM 779 N N . VAL A 1 95 ? -9.946 -0.941 -15.499 1.00 92.62 95 VAL A N 1
ATOM 780 C CA . VAL A 1 95 ? -8.816 -1.725 -15.985 1.00 92.62 95 VAL A CA 1
ATOM 781 C C . VAL A 1 95 ? -7.657 -1.590 -15.001 1.00 92.62 95 VAL A C 1
ATOM 783 O O . VAL A 1 95 ? -7.176 -0.478 -14.745 1.00 92.62 95 VAL A O 1
ATOM 786 N N . ILE A 1 96 ? -7.191 -2.722 -14.470 1.00 89.69 96 ILE A N 1
ATOM 787 C CA . ILE A 1 96 ? -6.000 -2.808 -13.614 1.00 89.69 96 ILE A CA 1
ATOM 788 C C . ILE A 1 96 ? -4.785 -2.205 -14.342 1.00 89.69 96 ILE A C 1
ATOM 790 O O . ILE A 1 96 ? -4.619 -2.354 -15.556 1.00 89.69 96 ILE A O 1
ATOM 794 N N . GLY A 1 97 ? -3.940 -1.475 -13.608 1.00 83.44 97 GLY A N 1
ATOM 795 C CA . GLY A 1 97 ? -2.744 -0.824 -14.155 1.00 83.44 97 GLY A CA 1
ATOM 796 C C . GLY A 1 97 ? -3.015 0.462 -14.948 1.00 83.44 97 GLY A C 1
ATOM 797 O O . GLY A 1 97 ? -2.097 1.025 -15.549 1.00 83.44 97 GLY A O 1
ATOM 798 N N . ARG A 1 98 ? -4.261 0.959 -14.977 1.00 87.81 98 ARG A N 1
ATOM 799 C CA . ARG A 1 98 ? -4.588 2.295 -15.508 1.00 87.81 98 ARG A CA 1
ATOM 800 C C . ARG A 1 98 ? -4.706 3.312 -14.390 1.00 87.81 98 ARG A C 1
ATOM 802 O O . ARG A 1 98 ? -5.093 2.995 -13.266 1.00 87.81 98 ARG A O 1
ATOM 809 N N . VAL A 1 99 ? -4.395 4.564 -14.729 1.00 87.75 99 VAL A N 1
ATOM 810 C CA . VAL A 1 99 ? -4.482 5.680 -13.784 1.00 87.75 99 VAL A CA 1
ATOM 811 C C . VAL A 1 99 ? -5.886 5.692 -13.192 1.00 87.75 99 VAL A C 1
ATOM 813 O O . VAL A 1 99 ? -6.843 5.591 -13.949 1.00 87.75 99 VAL A O 1
ATOM 816 N N . TRP A 1 100 ? -5.981 5.862 -11.872 1.00 90.88 100 TRP A N 1
ATOM 817 C CA . TRP A 1 100 ? -7.197 5.837 -11.047 1.00 90.88 100 TRP A CA 1
ATOM 818 C C . TRP A 1 100 ? -7.651 4.494 -10.490 1.00 90.88 100 TRP A C 1
ATOM 820 O O . TRP A 1 100 ? -8.476 4.552 -9.589 1.00 90.88 100 TRP A O 1
ATOM 830 N N . TYR A 1 101 ? -7.129 3.338 -10.913 1.00 93.12 101 TYR A N 1
ATOM 831 C CA . TYR A 1 101 ? -7.578 2.063 -10.329 1.00 93.12 101 TYR A CA 1
ATOM 832 C C . TYR A 1 101 ? -7.395 2.043 -8.798 1.00 93.12 101 TYR A C 1
ATOM 834 O O . TYR A 1 101 ? -8.369 2.074 -8.047 1.00 93.12 101 TYR A O 1
ATOM 842 N N . ASP A 1 102 ? -6.151 2.129 -8.328 1.00 93.38 102 ASP A N 1
ATOM 843 C CA . ASP A 1 102 ? -5.823 1.964 -6.904 1.00 93.38 102 ASP A CA 1
ATOM 844 C C . ASP A 1 102 ? -6.352 3.122 -6.055 1.00 93.38 102 ASP A C 1
ATOM 846 O O . ASP A 1 102 ? -6.887 2.940 -4.963 1.00 93.38 102 ASP A O 1
ATOM 850 N N . ASN A 1 103 ? -6.269 4.346 -6.578 1.00 93.31 103 ASN A N 1
ATOM 851 C CA . ASN A 1 103 ? -6.774 5.521 -5.873 1.00 93.31 103 ASN A CA 1
ATOM 852 C C . ASN A 1 103 ? -8.298 5.532 -5.761 1.00 93.31 103 ASN A C 1
ATOM 854 O O . ASN A 1 103 ? -8.825 6.025 -4.765 1.00 93.31 103 ASN A O 1
ATOM 858 N N . TRP A 1 104 ? -9.011 4.995 -6.756 1.00 93.25 104 TRP A N 1
ATOM 859 C CA . TRP A 1 104 ? -10.451 4.817 -6.643 1.00 93.25 104 TRP A CA 1
ATOM 860 C C . TRP A 1 104 ? -10.788 3.769 -5.579 1.00 93.25 104 TRP A C 1
ATOM 862 O O . TRP A 1 104 ? -11.685 4.024 -4.781 1.00 93.25 104 TRP A O 1
ATOM 872 N N . LEU A 1 105 ? -10.025 2.670 -5.469 1.00 94.62 105 LEU A N 1
ATOM 873 C CA . LEU A 1 105 ? -10.202 1.705 -4.373 1.00 94.62 105 LEU A CA 1
ATOM 874 C C . LEU A 1 105 ? -10.030 2.362 -3.000 1.00 94.62 105 LEU A C 1
ATOM 876 O O . LEU A 1 105 ? -10.849 2.143 -2.108 1.00 94.62 105 LEU A O 1
ATOM 880 N N . VAL A 1 106 ? -9.016 3.217 -2.828 1.00 95.12 106 VAL A N 1
ATOM 881 C CA . VAL A 1 106 ? -8.851 3.986 -1.583 1.00 95.12 106 VAL A CA 1
ATOM 882 C C . VAL A 1 106 ? -10.060 4.894 -1.343 1.00 95.12 106 VAL A C 1
ATOM 884 O O . VAL A 1 106 ? -10.611 4.902 -0.240 1.00 95.12 106 VAL A O 1
ATOM 887 N N . SER A 1 107 ? -10.512 5.632 -2.363 1.00 92.44 107 SER A N 1
ATOM 888 C CA . SER A 1 107 ? -11.707 6.479 -2.263 1.00 92.44 107 SER A CA 1
ATOM 889 C C . SER A 1 107 ? -12.934 5.691 -1.817 1.00 92.44 107 SER A C 1
ATOM 891 O O . SER A 1 107 ? -13.570 6.070 -0.831 1.00 92.44 107 SER A O 1
ATOM 893 N N . TYR A 1 108 ? -13.202 4.576 -2.492 1.00 93.31 108 TYR A N 1
ATOM 894 C CA . TYR A 1 108 ? -14.296 3.654 -2.225 1.00 93.31 108 TYR A CA 1
ATOM 895 C C . TYR A 1 108 ? -14.288 3.169 -0.770 1.00 93.31 108 TYR A C 1
ATOM 897 O O . TYR A 1 108 ? -15.271 3.320 -0.041 1.00 93.31 108 TYR A O 1
ATOM 905 N N . CYS A 1 109 ? -13.139 2.680 -0.301 1.00 95.06 109 CYS A N 1
ATOM 906 C CA . CYS A 1 109 ? -12.996 2.140 1.047 1.00 95.06 109 CYS A CA 1
ATOM 907 C C . CYS A 1 109 ? -13.195 3.203 2.132 1.00 95.06 109 CYS A C 1
ATOM 909 O O . CYS A 1 109 ? -13.875 2.954 3.130 1.00 95.06 109 CYS A O 1
ATOM 911 N N . ILE A 1 110 ? -12.644 4.406 1.940 1.00 93.06 110 ILE A N 1
ATOM 912 C CA . ILE A 1 110 ? -12.807 5.500 2.906 1.00 93.06 110 ILE A CA 1
ATOM 913 C C . ILE A 1 110 ? -14.265 5.985 2.942 1.00 93.06 110 ILE A C 1
ATOM 915 O O . ILE A 1 110 ? -14.806 6.169 4.032 1.00 93.06 110 ILE A O 1
ATOM 919 N N . GLN A 1 111 ? -14.938 6.137 1.791 1.00 90.56 111 GLN A N 1
ATOM 920 C CA . GLN A 1 111 ? -16.361 6.527 1.743 1.00 90.56 111 GLN A CA 1
ATOM 921 C C . GLN A 1 111 ? -17.258 5.511 2.461 1.00 90.56 111 GLN A C 1
ATOM 923 O O . GLN A 1 111 ? -18.201 5.893 3.151 1.00 90.56 111 GLN A O 1
ATOM 928 N N . ARG A 1 112 ? -16.924 4.221 2.367 1.00 92.50 112 ARG A N 1
ATOM 929 C CA . ARG A 1 112 ? -17.651 3.137 3.039 1.00 92.50 112 ARG A CA 1
ATOM 930 C C . ARG A 1 112 ? -17.173 2.827 4.456 1.00 92.50 112 ARG A C 1
ATOM 932 O O . ARG A 1 112 ? -17.655 1.876 5.066 1.00 92.50 112 ARG A O 1
ATOM 939 N N . ARG A 1 113 ? -16.259 3.630 5.009 1.00 94.12 113 ARG A N 1
ATOM 940 C CA . ARG A 1 113 ? -15.726 3.470 6.374 1.00 94.12 113 ARG A CA 1
ATOM 941 C C . ARG A 1 113 ? -15.109 2.085 6.626 1.00 94.12 113 ARG A C 1
ATOM 943 O O . ARG A 1 113 ? -15.217 1.564 7.743 1.00 94.12 113 ARG A O 1
ATOM 950 N N . PHE A 1 114 ? -14.472 1.506 5.607 1.00 97.19 114 PHE A N 1
ATOM 951 C CA . PHE A 1 114 ? -13.674 0.284 5.736 1.00 97.19 114 PHE A CA 1
ATOM 952 C C . PHE A 1 114 ? -12.458 0.535 6.636 1.00 97.19 114 PHE A C 1
ATOM 954 O O . PHE A 1 114 ? -12.094 1.678 6.930 1.00 97.19 114 PHE A O 1
ATOM 961 N N . ILE A 1 115 ? -11.809 -0.539 7.075 1.00 98.12 115 ILE A N 1
ATOM 962 C CA . ILE A 1 115 ? -10.521 -0.441 7.754 1.00 98.12 115 ILE A CA 1
ATOM 963 C C . ILE A 1 115 ? -9.465 -0.204 6.677 1.00 98.12 115 ILE A C 1
ATOM 965 O O . ILE A 1 115 ? -9.117 -1.125 5.948 1.00 98.12 115 ILE A O 1
ATOM 969 N N . VAL A 1 116 ? -8.972 1.030 6.566 1.00 98.31 116 VAL A N 1
ATOM 970 C CA . VAL A 1 116 ? -7.917 1.391 5.610 1.00 98.31 116 VAL A CA 1
ATOM 971 C C . VAL A 1 116 ? -6.624 1.670 6.364 1.00 98.31 116 VAL A C 1
ATOM 973 O O . VAL A 1 116 ? -6.597 2.547 7.231 1.00 98.31 116 VAL A O 1
ATOM 976 N N . ILE A 1 117 ? -5.578 0.911 6.041 1.00 98.75 117 ILE A N 1
ATOM 977 C CA . ILE A 1 117 ? -4.279 0.946 6.709 1.00 98.75 117 ILE A CA 1
ATOM 978 C C . ILE A 1 117 ? -3.198 1.391 5.728 1.00 98.75 117 ILE A C 1
ATOM 980 O O . ILE A 1 117 ? -3.009 0.758 4.690 1.00 98.75 117 ILE A O 1
ATOM 984 N N . ASP A 1 118 ? -2.461 2.435 6.097 1.00 98.62 118 ASP A N 1
ATOM 985 C CA . ASP A 1 118 ? -1.171 2.767 5.499 1.00 98.62 118 ASP A CA 1
ATOM 986 C C . ASP A 1 118 ? -0.059 1.958 6.187 1.00 98.62 118 ASP A C 1
ATOM 988 O O . ASP A 1 118 ? 0.262 2.160 7.363 1.00 98.62 118 ASP A O 1
ATOM 992 N N . ALA A 1 119 ? 0.517 1.024 5.435 1.00 98.62 119 ALA A N 1
ATOM 993 C CA . ALA A 1 119 ? 1.589 0.135 5.854 1.00 98.62 119 ALA A CA 1
ATOM 994 C C . ALA A 1 119 ? 2.994 0.636 5.478 1.00 98.62 119 ALA A C 1
ATOM 996 O O . ALA A 1 119 ? 3.979 -0.044 5.769 1.00 98.62 119 ALA A O 1
ATOM 997 N N . THR A 1 120 ? 3.114 1.825 4.870 1.00 98.44 120 THR A N 1
ATOM 998 C CA . THR A 1 120 ? 4.363 2.365 4.294 1.00 98.44 120 THR A CA 1
ATOM 999 C C . THR A 1 120 ? 5.558 2.273 5.240 1.00 98.44 120 THR A C 1
ATOM 1001 O O . THR A 1 120 ? 6.680 2.020 4.811 1.00 98.44 120 THR A O 1
ATOM 1004 N N . LYS A 1 121 ? 5.345 2.499 6.541 1.00 98.00 121 LYS A N 1
ATOM 1005 C CA . LYS A 1 121 ? 6.444 2.517 7.511 1.00 98.00 121 LYS A CA 1
ATOM 1006 C C . LYS A 1 121 ? 6.998 1.143 7.847 1.00 98.00 121 LYS A C 1
ATOM 1008 O O . LYS A 1 121 ? 8.158 1.087 8.234 1.00 98.00 121 LYS A O 1
ATOM 1013 N N . THR A 1 122 ? 6.193 0.084 7.784 1.00 98.62 122 THR A N 1
ATOM 1014 C CA . THR A 1 122 ? 6.590 -1.242 8.289 1.00 98.62 122 THR A CA 1
ATOM 1015 C C . THR A 1 122 ? 6.631 -2.315 7.221 1.00 98.62 122 THR A C 1
ATOM 1017 O O . THR A 1 122 ? 7.185 -3.372 7.484 1.00 98.62 122 THR A O 1
ATOM 1020 N N . LEU A 1 123 ? 6.064 -2.056 6.044 1.00 98.50 123 LEU A N 1
ATOM 1021 C CA . LEU A 1 123 ? 6.054 -2.953 4.900 1.00 98.50 123 LEU A CA 1
ATOM 1022 C C . LEU A 1 123 ? 6.901 -2.333 3.792 1.00 98.50 123 LEU A C 1
ATOM 1024 O O . LEU A 1 123 ? 6.527 -1.327 3.189 1.00 98.50 123 LEU A O 1
ATOM 1028 N N . LEU A 1 124 ? 8.051 -2.944 3.521 1.00 98.44 124 LEU A N 1
ATOM 1029 C CA . LEU A 1 124 ? 8.935 -2.519 2.447 1.00 98.44 124 LEU A CA 1
ATOM 1030 C C . LEU A 1 124 ? 8.493 -3.156 1.125 1.00 98.44 124 LEU A C 1
ATOM 1032 O O . LEU A 1 124 ? 8.670 -4.354 0.910 1.00 98.44 124 LEU A O 1
ATOM 1036 N N . ALA A 1 125 ? 7.951 -2.325 0.237 1.00 98.25 125 ALA A N 1
ATOM 1037 C CA . ALA A 1 125 ? 7.714 -2.655 -1.164 1.00 98.25 125 ALA A CA 1
ATOM 1038 C C . ALA A 1 125 ? 8.792 -1.984 -2.025 1.00 98.25 125 ALA A C 1
ATOM 1040 O O . ALA A 1 125 ? 8.834 -0.757 -2.128 1.00 98.25 125 ALA A O 1
ATOM 1041 N N . VAL A 1 126 ? 9.683 -2.771 -2.621 1.00 98.12 126 VAL A N 1
ATOM 1042 C CA . VAL A 1 126 ? 10.760 -2.290 -3.493 1.00 98.12 126 VAL A CA 1
ATOM 1043 C C . VAL A 1 126 ? 10.284 -2.324 -4.934 1.00 98.12 126 VAL A C 1
ATOM 1045 O O . VAL A 1 126 ? 9.981 -3.385 -5.460 1.00 98.12 126 VAL A O 1
ATOM 1048 N N . HIS A 1 127 ? 10.241 -1.171 -5.589 1.00 96.25 127 HIS A N 1
ATOM 1049 C CA . HIS A 1 127 ? 9.875 -1.070 -6.996 1.00 96.25 127 HIS A CA 1
ATOM 1050 C C . HIS A 1 127 ? 11.128 -1.013 -7.860 1.00 96.25 127 HIS A C 1
ATOM 1052 O O . HIS A 1 127 ? 11.947 -0.091 -7.740 1.00 96.25 127 HIS A O 1
ATOM 1058 N N . GLN A 1 128 ? 11.270 -2.018 -8.718 1.00 94.69 128 GLN A N 1
ATOM 1059 C CA . GLN A 1 128 ? 12.398 -2.153 -9.626 1.00 94.69 128 GLN A CA 1
ATOM 1060 C C . GLN A 1 128 ? 12.218 -1.190 -10.798 1.00 94.69 128 GLN A C 1
ATOM 1062 O O . GLN A 1 128 ? 11.349 -1.371 -11.641 1.00 94.69 128 GLN A O 1
ATOM 1067 N N . THR A 1 129 ? 13.053 -0.155 -10.868 1.00 91.88 129 THR A N 1
ATOM 1068 C CA . THR A 1 129 ? 12.966 0.846 -11.944 1.00 91.88 129 THR A CA 1
ATOM 1069 C C . THR A 1 129 ? 14.107 0.696 -12.945 1.00 91.88 129 THR A C 1
ATOM 1071 O O . THR A 1 129 ? 15.273 0.575 -12.564 1.00 91.88 129 THR A O 1
ATOM 1074 N N . GLY A 1 130 ? 13.770 0.716 -14.236 1.00 86.75 130 GLY A N 1
ATOM 1075 C CA . GLY A 1 130 ? 14.719 0.630 -15.347 1.00 86.75 130 GLY A CA 1
ATOM 1076 C C . GLY A 1 130 ? 15.029 1.989 -15.981 1.00 86.75 130 GLY A C 1
ATOM 1077 O O . GLY A 1 130 ? 15.146 3.013 -15.299 1.00 86.75 130 GLY A O 1
ATOM 1078 N N . LYS A 1 131 ? 15.151 2.011 -17.315 1.00 84.19 131 LYS A N 1
ATOM 1079 C CA . LYS A 1 131 ? 15.478 3.226 -18.080 1.00 84.19 131 LYS A CA 1
ATOM 1080 C C . LYS A 1 131 ? 14.354 4.261 -18.046 1.00 84.19 131 LYS A C 1
ATOM 1082 O O . LYS A 1 131 ? 14.661 5.434 -17.846 1.00 84.19 131 LYS A O 1
ATOM 1087 N N . ALA A 1 132 ? 13.088 3.859 -18.206 1.00 75.75 132 ALA A N 1
ATOM 1088 C CA . ALA A 1 132 ? 11.970 4.807 -18.187 1.00 75.75 132 ALA A CA 1
ATOM 1089 C C . ALA A 1 132 ? 11.488 5.144 -16.764 1.00 75.75 132 ALA A C 1
ATOM 1091 O O . ALA A 1 132 ? 10.569 5.946 -16.589 1.00 75.75 132 ALA A O 1
ATOM 1092 N N . GLY A 1 133 ? 12.142 4.602 -15.729 1.00 80.94 133 GLY A N 1
ATOM 1093 C CA . GLY A 1 133 ? 11.937 5.009 -14.344 1.00 80.94 133 GLY A CA 1
ATOM 1094 C C . GLY A 1 133 ? 10.503 4.768 -13.872 1.00 80.94 133 GLY A C 1
ATOM 1095 O O . GLY A 1 133 ? 10.065 3.632 -13.757 1.00 80.94 133 GLY A O 1
ATOM 1096 N N . ILE A 1 134 ? 9.783 5.853 -13.576 1.00 75.56 134 ILE A N 1
ATOM 1097 C CA . ILE A 1 134 ? 8.384 5.832 -13.105 1.00 75.56 134 ILE A CA 1
ATOM 1098 C C . ILE A 1 134 ? 7.358 6.031 -14.233 1.00 75.56 134 ILE A C 1
ATOM 1100 O O . ILE A 1 134 ? 6.159 6.113 -13.972 1.00 75.56 134 ILE A O 1
ATOM 1104 N N . SER A 1 135 ? 7.819 6.149 -15.479 1.00 70.94 135 SER A N 1
ATOM 1105 C CA . SER A 1 135 ? 7.011 6.550 -16.637 1.00 70.94 135 SER A CA 1
ATOM 1106 C C . SER A 1 135 ? 6.595 5.381 -17.538 1.00 70.94 135 SER A C 1
ATOM 1108 O O . SER A 1 135 ? 5.981 5.596 -18.583 1.00 70.94 135 SER A O 1
ATOM 1110 N N . GLU A 1 136 ? 6.864 4.135 -17.145 1.00 69.69 136 GLU A N 1
ATOM 1111 C CA . GLU A 1 136 ? 6.544 2.941 -17.950 1.00 69.69 136 GLU A CA 1
ATOM 1112 C C . GLU A 1 136 ? 5.030 2.837 -18.269 1.00 69.69 136 GLU A C 1
ATOM 1114 O O . GLU A 1 136 ? 4.623 2.381 -19.338 1.00 69.69 136 GLU A O 1
ATOM 1119 N N . GLY A 1 137 ? 4.162 3.366 -17.393 1.00 67.44 137 GLY A N 1
ATOM 1120 C CA . GLY A 1 137 ? 2.708 3.424 -17.606 1.00 67.44 137 GLY A CA 1
ATOM 1121 C C . GLY A 1 137 ? 2.178 4.688 -18.304 1.00 67.44 137 GLY A C 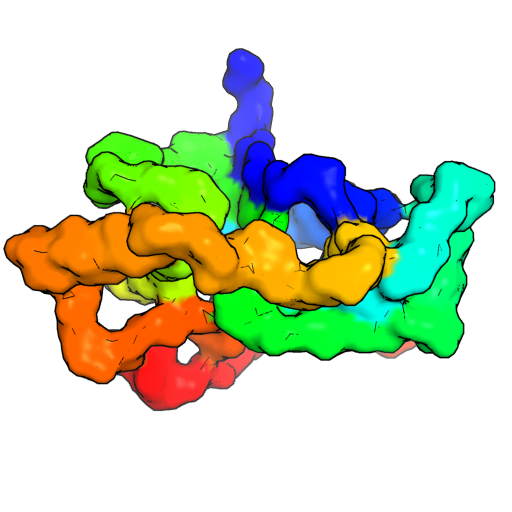1
ATOM 1122 O O . GLY A 1 137 ? 1.032 4.701 -18.764 1.00 67.44 137 GLY A O 1
ATOM 1123 N N . SER A 1 138 ? 2.966 5.767 -18.406 1.00 69.38 138 SER A N 1
ATOM 1124 C CA . SER A 1 138 ? 2.453 7.096 -18.798 1.00 69.38 138 SER A CA 1
ATOM 1125 C C . SER A 1 138 ? 2.241 7.289 -20.302 1.00 69.38 138 SER A C 1
ATOM 1127 O O . SER A 1 138 ? 1.569 8.248 -20.705 1.00 69.38 138 SER A O 1
ATOM 1129 N N . HIS A 1 139 ? 2.783 6.384 -21.116 1.00 72.69 139 HIS A N 1
ATOM 1130 C CA . HIS A 1 139 ? 2.776 6.459 -22.581 1.00 72.69 139 HIS A CA 1
ATOM 1131 C C . HIS A 1 139 ? 1.626 5.682 -23.229 1.00 72.69 139 HIS A C 1
ATOM 1133 O O . HIS A 1 139 ? 1.434 5.755 -24.439 1.00 72.69 139 HIS A O 1
ATOM 1139 N N . ARG A 1 140 ? 0.830 4.942 -22.448 1.00 79.94 140 ARG A N 1
ATOM 1140 C CA . ARG A 1 140 ? -0.263 4.151 -23.017 1.00 79.94 140 ARG A CA 1
ATOM 1141 C C . ARG A 1 140 ? -1.425 5.061 -23.454 1.00 79.94 140 ARG A C 1
ATOM 1143 O O . ARG A 1 140 ? -1.914 5.824 -22.614 1.00 79.94 140 ARG A O 1
ATOM 1150 N N . PRO A 1 141 ? -1.956 4.927 -24.687 1.00 84.56 141 PRO A N 1
ATOM 1151 C CA . PRO A 1 141 ? -3.073 5.751 -25.170 1.00 84.56 141 PRO A CA 1
ATOM 1152 C C . PRO A 1 141 ? -4.302 5.704 -24.250 1.00 84.56 141 PRO A C 1
ATOM 1154 O O . PRO A 1 141 ? -4.950 6.711 -23.985 1.00 84.56 141 PRO A O 1
ATOM 1157 N N . THR A 1 142 ? -4.572 4.536 -23.666 1.00 87.25 142 THR A N 1
ATOM 1158 C CA . THR A 1 142 ? -5.730 4.279 -22.797 1.00 87.25 142 THR A CA 1
ATOM 1159 C C . THR A 1 142 ? -5.488 4.581 -21.313 1.00 87.25 142 THR A C 1
ATOM 1161 O O . THR A 1 142 ? -6.248 4.129 -20.458 1.00 87.25 142 THR A O 1
ATOM 1164 N N . LYS A 1 143 ? -4.441 5.342 -20.953 1.00 87.94 143 LYS A N 1
ATOM 1165 C CA . LYS A 1 143 ? -4.092 5.616 -19.541 1.00 87.94 143 LYS A CA 1
ATOM 1166 C C . LYS A 1 143 ? -5.220 6.253 -18.721 1.00 87.94 143 LYS A C 1
ATOM 1168 O O . LYS A 1 143 ? -5.297 6.009 -17.522 1.00 87.94 143 LYS A O 1
ATOM 1173 N N . TRP A 1 144 ? -6.092 7.028 -19.367 1.00 90.62 144 TRP A N 1
ATOM 1174 C CA . TRP A 1 144 ? -7.202 7.747 -18.732 1.00 90.62 144 TRP A CA 1
ATOM 1175 C C . TRP A 1 144 ? -8.549 7.020 -18.806 1.00 90.62 144 TRP A C 1
ATOM 1177 O O . TRP A 1 144 ? -9.558 7.594 -18.402 1.00 90.62 144 TRP A O 1
ATOM 1187 N N . TYR A 1 145 ? -8.586 5.776 -19.296 1.00 93.25 145 TYR A N 1
ATOM 1188 C CA . TYR A 1 145 ? -9.830 5.015 -19.444 1.00 93.25 145 TYR A CA 1
ATOM 1189 C C . TYR A 1 145 ? -10.648 4.976 -18.143 1.00 93.25 145 TYR A C 1
ATOM 1191 O O . TYR A 1 145 ? -11.801 5.402 -18.141 1.00 93.25 145 TYR A O 1
ATOM 1199 N N . ASN A 1 146 ? -10.027 4.581 -17.024 1.00 93.50 146 ASN A N 1
ATOM 1200 C CA . ASN A 1 146 ? -10.705 4.493 -15.725 1.00 93.50 146 ASN A CA 1
ATOM 1201 C C . ASN A 1 146 ? -11.268 5.847 -15.287 1.00 93.50 146 ASN A C 1
ATOM 1203 O O . ASN A 1 146 ? -12.419 5.923 -14.882 1.00 93.50 146 ASN A O 1
ATOM 1207 N N . LEU A 1 147 ? -10.499 6.935 -15.415 1.00 91.81 147 LEU A N 1
ATOM 1208 C CA . LEU A 1 147 ? -10.995 8.273 -15.082 1.00 91.81 147 LEU A CA 1
ATOM 1209 C C . LEU A 1 147 ? -12.229 8.643 -15.912 1.00 91.81 147 LEU A C 1
ATOM 1211 O O . LEU A 1 147 ? -13.195 9.184 -15.380 1.00 91.81 147 LEU A O 1
ATOM 1215 N N . ASN A 1 148 ? -12.197 8.363 -17.213 1.00 93.06 148 ASN A N 1
ATOM 1216 C CA . ASN A 1 148 ? -13.304 8.678 -18.108 1.00 93.06 148 ASN A CA 1
ATOM 1217 C C . ASN A 1 148 ? -14.552 7.857 -17.765 1.00 93.06 148 ASN A C 1
ATOM 1219 O O . ASN A 1 148 ? -15.646 8.418 -17.721 1.00 93.06 148 ASN A O 1
ATOM 1223 N N . LEU A 1 149 ? -14.390 6.564 -17.468 1.00 93.69 149 LEU A N 1
ATOM 1224 C CA . LEU A 1 149 ? -15.481 5.703 -17.016 1.00 93.69 149 LEU A CA 1
ATOM 1225 C C . LEU A 1 149 ? -16.070 6.208 -15.693 1.00 93.69 149 LEU A C 1
ATOM 1227 O O . LEU A 1 149 ? -17.271 6.440 -15.597 1.00 93.69 149 LEU A O 1
ATOM 1231 N N . LEU A 1 150 ? -15.223 6.483 -14.703 1.00 92.31 150 LEU A N 1
ATOM 1232 C CA . LEU A 1 150 ? -15.649 6.976 -13.396 1.00 92.31 150 LEU A CA 1
ATOM 1233 C C . LEU A 1 150 ? -16.390 8.319 -13.472 1.00 92.31 150 LEU A C 1
ATOM 1235 O O . LEU A 1 150 ? -17.367 8.517 -12.752 1.00 92.31 150 LEU A O 1
ATOM 1239 N N . LYS A 1 151 ? -15.967 9.230 -14.361 1.00 91.62 151 LYS A N 1
ATOM 1240 C CA . LYS A 1 151 ? -16.685 10.487 -14.629 1.00 91.62 151 LYS A CA 1
ATOM 1241 C C . LYS A 1 151 ? -18.071 10.237 -15.222 1.00 91.62 151 LYS A C 1
ATOM 1243 O O . LYS A 1 151 ? -19.033 10.848 -14.768 1.00 91.62 151 LYS A O 1
ATOM 1248 N N . ARG A 1 152 ? -18.189 9.332 -16.203 1.00 93.31 152 ARG A N 1
ATOM 1249 C CA . ARG A 1 152 ? -19.481 8.963 -16.815 1.00 93.31 152 ARG A CA 1
ATOM 1250 C C . ARG A 1 152 ? -20.441 8.364 -15.790 1.00 93.31 152 ARG A C 1
ATOM 1252 O O . ARG A 1 152 ? -21.612 8.719 -15.782 1.00 93.31 152 ARG A O 1
ATOM 1259 N N . LEU A 1 153 ? -19.922 7.528 -14.892 1.00 91.81 153 LEU A N 1
ATOM 1260 C CA . LEU A 1 153 ? -20.683 6.920 -13.799 1.00 91.81 153 LEU A CA 1
ATOM 1261 C C . LEU A 1 153 ? -20.934 7.874 -12.617 1.00 91.81 153 LEU A C 1
ATOM 1263 O O . LEU A 1 153 ? -21.586 7.483 -11.656 1.00 91.81 153 LEU A O 1
ATOM 1267 N N . ARG A 1 154 ? -20.418 9.113 -12.662 1.00 89.81 154 ARG A N 1
ATOM 1268 C CA . ARG A 1 154 ? -20.499 10.100 -11.567 1.00 89.81 154 ARG A CA 1
ATOM 1269 C C . ARG A 1 154 ? -19.938 9.575 -10.234 1.00 89.81 154 ARG A C 1
ATOM 1271 O O . ARG A 1 154 ? -20.385 9.963 -9.162 1.00 89.81 154 ARG A O 1
ATOM 1278 N N . LEU A 1 155 ? -18.923 8.710 -10.307 1.00 85.88 155 LEU A N 1
ATOM 1279 C CA . LEU A 1 155 ? -18.242 8.097 -9.154 1.00 85.88 155 LEU A CA 1
ATOM 1280 C C . LEU A 1 155 ? -16.973 8.849 -8.730 1.00 85.88 155 LEU A C 1
ATOM 1282 O O . LEU A 1 155 ? -16.274 8.438 -7.804 1.00 85.88 155 LEU A O 1
ATOM 1286 N 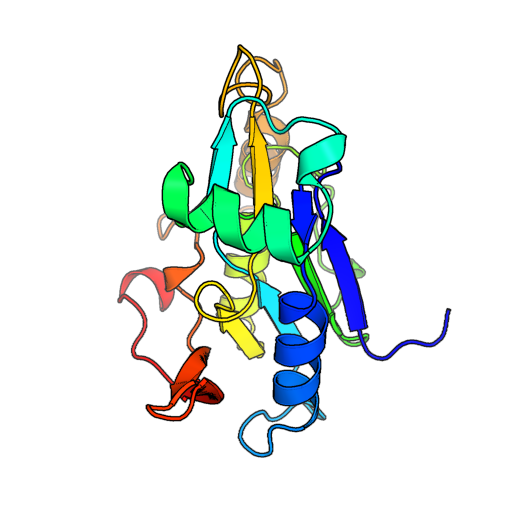N . VAL A 1 156 ? -16.653 9.944 -9.416 1.00 78.00 156 VAL A N 1
ATOM 1287 C CA . VAL A 1 156 ? -15.586 10.875 -9.046 1.00 78.00 156 VAL A CA 1
ATOM 1288 C C . VAL A 1 156 ? -16.211 12.259 -8.931 1.00 78.00 156 VAL A C 1
ATOM 1290 O O . VAL A 1 156 ? -16.545 12.874 -9.941 1.00 78.00 156 VAL A O 1
ATOM 1293 N N . ASN A 1 157 ? -16.360 12.743 -7.698 1.00 63.38 157 ASN A N 1
ATOM 1294 C CA . ASN A 1 157 ? -16.693 14.139 -7.417 1.00 63.38 157 ASN A CA 1
ATOM 1295 C C . ASN A 1 157 ? -15.414 14.988 -7.302 1.00 63.38 157 ASN A C 1
ATOM 1297 O O . ASN A 1 157 ? -14.298 14.465 -7.245 1.00 63.38 157 ASN A O 1
ATOM 1301 N N . GLN A 1 158 ? -15.584 16.313 -7.254 1.00 48.78 158 GLN A N 1
ATOM 1302 C CA . GLN A 1 158 ? -14.500 17.308 -7.219 1.00 48.78 158 GLN A CA 1
ATOM 1303 C C . GLN A 1 158 ? -13.474 17.101 -6.075 1.00 48.78 158 GLN A C 1
ATOM 1305 O O . GLN A 1 158 ? -12.362 17.611 -6.171 1.00 48.78 158 GLN A O 1
ATOM 1310 N N . THR A 1 159 ? -13.794 16.321 -5.030 1.00 48.12 159 THR A N 1
ATOM 1311 C CA . THR A 1 159 ? -12.963 16.112 -3.822 1.00 48.12 159 THR A CA 1
ATOM 1312 C C . THR A 1 159 ? -11.802 15.121 -3.987 1.00 48.12 159 THR A C 1
ATOM 1314 O O . THR A 1 159 ? -10.955 15.000 -3.102 1.00 48.12 159 THR A O 1
ATOM 1317 N N . GLY A 1 160 ? -11.655 14.518 -5.169 1.00 58.59 160 GLY A N 1
ATOM 1318 C CA . GLY A 1 160 ? -10.339 14.142 -5.677 1.00 58.59 160 GLY A CA 1
ATOM 1319 C C . GLY A 1 160 ? -9.864 12.711 -5.416 1.00 58.59 160 GLY A C 1
ATOM 1320 O O . GLY A 1 160 ? -10.424 11.912 -4.669 1.00 58.59 160 GLY A O 1
ATOM 1321 N N . ARG A 1 161 ? -8.788 12.389 -6.132 1.00 77.69 161 ARG A N 1
ATOM 1322 C CA . ARG A 1 161 ? -8.040 11.133 -6.093 1.00 77.69 161 ARG A CA 1
ATOM 1323 C C . ARG A 1 161 ? -7.497 10.908 -4.674 1.00 77.69 161 ARG A C 1
ATOM 1325 O O . ARG A 1 161 ? -6.519 11.558 -4.309 1.00 77.69 161 ARG A O 1
ATOM 1332 N N . ARG A 1 162 ? -8.109 10.018 -3.877 1.00 89.75 162 ARG A N 1
ATOM 1333 C CA . ARG A 1 162 ? -7.588 9.685 -2.540 1.00 89.75 162 ARG A CA 1
ATOM 1334 C C . ARG A 1 162 ? -6.330 8.831 -2.653 1.00 89.75 162 ARG A C 1
ATOM 1336 O O . ARG A 1 162 ? -6.119 8.102 -3.623 1.00 89.75 162 ARG A O 1
ATOM 1343 N N . ASP A 1 163 ? -5.456 8.984 -1.674 1.00 93.75 163 ASP A N 1
ATOM 1344 C CA . ASP A 1 163 ? -4.115 8.419 -1.685 1.00 93.75 163 ASP A CA 1
ATOM 1345 C C . ASP A 1 163 ? -3.755 7.842 -0.316 1.00 93.75 163 ASP A C 1
ATOM 1347 O O . ASP A 1 163 ? -4.594 7.801 0.587 1.00 93.75 163 ASP A O 1
ATOM 1351 N N . VAL A 1 164 ? -2.517 7.375 -0.167 1.00 95.75 164 VAL A N 1
ATOM 1352 C CA . VAL A 1 164 ? -2.057 6.668 1.034 1.00 95.75 164 VAL A CA 1
ATOM 1353 C C . VAL A 1 164 ? -2.301 7.483 2.319 1.00 95.75 164 VAL A C 1
ATOM 1355 O O . VAL A 1 164 ? -2.667 6.928 3.352 1.00 95.75 164 VAL A O 1
ATOM 1358 N N . ARG A 1 165 ? -2.231 8.821 2.252 1.00 95.50 165 ARG A N 1
ATOM 1359 C CA . ARG A 1 165 ? -2.442 9.722 3.404 1.00 95.50 165 ARG A CA 1
ATOM 1360 C C . ARG A 1 165 ? -3.887 9.771 3.898 1.00 95.50 165 ARG A C 1
ATOM 1362 O O . ARG A 1 165 ? -4.143 10.316 4.970 1.00 95.50 165 ARG A O 1
ATOM 1369 N N . CYS A 1 166 ? -4.834 9.256 3.118 1.00 95.50 166 CYS A N 1
ATOM 1370 C CA . CYS A 1 166 ? -6.229 9.170 3.526 1.00 95.50 166 CYS A CA 1
ATOM 1371 C C . CYS A 1 166 ? -6.517 7.965 4.429 1.00 95.50 166 CYS A C 1
ATOM 1373 O O . CYS A 1 166 ? -7.639 7.860 4.917 1.00 95.50 166 CYS A O 1
ATOM 1375 N N . ALA A 1 167 ? -5.547 7.078 4.675 1.00 97.00 167 ALA A N 1
ATOM 1376 C CA . ALA A 1 167 ? -5.711 5.982 5.621 1.00 97.00 167 ALA A CA 1
ATOM 1377 C C . ALA A 1 167 ? -5.747 6.492 7.075 1.00 97.00 167 ALA A C 1
ATOM 1379 O O . ALA A 1 167 ? -4.785 7.109 7.535 1.00 97.00 167 ALA A O 1
ATOM 1380 N N . PRO A 1 168 ? -6.827 6.227 7.829 1.00 96.31 168 PRO A N 1
ATOM 1381 C CA . PRO A 1 168 ? -6.916 6.616 9.231 1.00 96.31 168 PRO A CA 1
ATOM 1382 C C . PRO A 1 168 ? -6.119 5.696 10.157 1.00 96.31 168 PRO A C 1
ATOM 1384 O O . PRO A 1 168 ? -5.810 6.091 11.276 1.00 96.31 168 PRO A O 1
ATOM 1387 N N . TRP A 1 169 ? -5.769 4.487 9.720 1.00 98.25 169 TRP A N 1
ATOM 1388 C CA . TRP A 1 169 ? -4.896 3.587 10.464 1.00 98.25 169 TRP A CA 1
ATOM 1389 C C . TRP A 1 169 ? -3.527 3.541 9.808 1.00 98.25 169 TRP A C 1
ATOM 1391 O O . TRP A 1 169 ? -3.423 3.502 8.586 1.00 98.25 169 TRP A O 1
ATOM 1401 N N . VAL A 1 170 ? -2.473 3.508 10.617 1.00 98.38 170 VAL A N 1
ATOM 1402 C CA . VAL A 1 170 ? -1.106 3.343 10.119 1.00 98.38 170 VAL A CA 1
ATOM 1403 C C . VAL A 1 170 ? -0.371 2.304 10.943 1.00 98.38 170 VAL A C 1
ATOM 1405 O O . VAL A 1 170 ? -0.554 2.231 12.165 1.00 98.38 170 VAL A O 1
ATOM 1408 N N . THR A 1 171 ? 0.495 1.536 10.294 1.00 98.56 171 THR A N 1
ATOM 1409 C CA . THR A 1 171 ? 1.477 0.716 11.002 1.00 98.56 171 THR A CA 1
ATOM 1410 C C . THR A 1 171 ? 2.723 1.547 11.297 1.00 98.56 171 THR A C 1
ATOM 1412 O O . THR A 1 171 ? 3.081 2.479 10.573 1.00 98.56 171 THR A O 1
ATOM 1415 N N . SER A 1 172 ? 3.375 1.280 12.423 1.00 97.94 172 SER A N 1
ATOM 1416 C CA . SER A 1 172 ? 4.586 1.990 12.833 1.00 97.94 172 SER A CA 1
ATOM 1417 C C . SER A 1 172 ? 5.446 1.104 13.726 1.00 97.94 172 SER A C 1
ATOM 1419 O O . SER A 1 172 ? 4.984 0.086 14.230 1.00 97.94 172 SER A O 1
ATOM 1421 N N . TYR A 1 173 ? 6.692 1.517 13.948 1.00 97.81 173 TYR A N 1
ATOM 1422 C CA . TYR A 1 173 ? 7.598 0.862 14.886 1.00 97.81 173 TYR A CA 1
ATOM 1423 C C . TYR A 1 173 ? 7.635 1.574 16.236 1.00 97.81 173 TYR A C 1
ATOM 1425 O O . TYR A 1 173 ? 7.663 2.809 16.290 1.00 97.81 173 TYR A O 1
ATOM 1433 N N . THR A 1 174 ? 7.648 0.802 17.322 1.00 96.88 174 THR A N 1
ATOM 1434 C CA . THR A 1 174 ? 8.048 1.279 18.652 1.00 96.88 174 THR A CA 1
ATOM 1435 C C . THR A 1 174 ? 9.548 1.603 18.668 1.00 96.88 174 THR A C 1
ATOM 1437 O O . THR A 1 174 ? 10.282 1.290 17.727 1.00 96.88 174 THR A O 1
ATOM 1440 N N . ARG A 1 175 ? 10.049 2.176 19.773 1.00 94.75 175 ARG A N 1
ATOM 1441 C CA . ARG A 1 175 ? 11.501 2.368 19.975 1.00 94.75 175 ARG A CA 1
ATOM 1442 C C . ARG A 1 175 ? 12.285 1.050 19.927 1.00 94.75 175 ARG A C 1
ATOM 1444 O O . ARG A 1 175 ? 13.420 1.038 19.471 1.00 94.75 175 ARG A O 1
ATOM 1451 N N . THR A 1 176 ? 11.659 -0.055 20.331 1.00 95.38 176 THR A N 1
ATOM 1452 C CA . THR A 1 176 ? 12.225 -1.413 20.317 1.00 95.38 176 THR A CA 1
ATOM 1453 C C . THR A 1 176 ? 11.981 -2.162 18.999 1.00 95.38 176 THR A C 1
ATOM 1455 O O . THR A 1 176 ? 12.169 -3.371 18.942 1.00 95.38 176 THR A O 1
ATOM 1458 N N . ARG A 1 177 ? 11.570 -1.462 17.928 1.00 93.69 177 ARG A N 1
ATOM 1459 C CA . ARG A 1 177 ? 11.282 -2.020 16.590 1.00 93.69 177 ARG A CA 1
ATOM 1460 C C . ARG A 1 177 ? 10.158 -3.060 16.533 1.00 93.69 177 ARG A C 1
ATOM 1462 O O . ARG A 1 177 ? 10.075 -3.823 15.576 1.00 93.69 177 ARG A O 1
ATOM 1469 N N . GLN A 1 178 ? 9.239 -3.044 17.491 1.00 96.69 178 GLN A N 1
ATOM 1470 C CA . GLN A 1 178 ? 8.008 -3.827 17.391 1.00 96.69 178 GLN A CA 1
ATOM 1471 C C . GLN A 1 178 ? 6.985 -3.083 16.530 1.00 96.69 178 GLN A C 1
ATOM 1473 O O . GLN A 1 178 ? 6.834 -1.865 16.659 1.00 96.69 178 GLN A O 1
ATOM 1478 N N . ILE A 1 179 ? 6.290 -3.801 15.646 1.00 98.25 179 ILE A N 1
ATOM 1479 C CA . ILE A 1 179 ? 5.219 -3.228 14.826 1.00 98.25 179 ILE A CA 1
ATOM 1480 C C . ILE A 1 179 ? 3.981 -3.034 15.703 1.00 98.25 179 ILE A C 1
ATOM 1482 O O . ILE A 1 179 ? 3.569 -3.940 16.423 1.00 98.25 179 ILE A O 1
ATOM 1486 N N . TYR A 1 180 ? 3.365 -1.860 15.615 1.00 97.44 180 TYR A N 1
ATOM 1487 C CA . TYR A 1 180 ? 2.068 -1.569 16.216 1.00 97.44 180 TYR A CA 1
ATOM 1488 C C . TYR A 1 180 ? 1.200 -0.766 15.247 1.00 97.44 180 TYR A C 1
ATOM 1490 O O . TYR A 1 180 ? 1.685 -0.217 14.254 1.00 97.44 180 TYR A O 1
ATOM 1498 N N . ILE A 1 181 ? -0.096 -0.692 15.548 1.00 97.75 181 ILE A N 1
ATOM 1499 C CA . ILE A 1 181 ? -1.087 0.025 14.744 1.00 97.75 181 ILE A CA 1
ATOM 1500 C C . ILE A 1 181 ? -1.626 1.181 15.566 1.00 97.75 181 ILE A C 1
ATOM 1502 O O . ILE A 1 181 ? -1.905 1.029 16.754 1.00 97.75 181 ILE A O 1
ATOM 1506 N N . ARG A 1 182 ? -1.789 2.340 14.933 1.00 96.56 182 ARG A N 1
ATOM 1507 C CA . ARG A 1 182 ? -2.378 3.517 15.573 1.00 96.56 182 ARG A CA 1
ATOM 1508 C C . ARG A 1 182 ? -3.321 4.242 14.633 1.00 96.56 182 ARG A C 1
ATOM 1510 O O . ARG A 1 182 ? -3.140 4.211 13.416 1.00 96.56 182 ARG A O 1
ATOM 1517 N N . TYR A 1 183 ? -4.287 4.926 15.226 1.00 96.56 183 TYR A N 1
ATOM 1518 C CA . TYR A 1 183 ? -5.167 5.834 14.511 1.00 96.56 183 TYR A CA 1
ATOM 1519 C C . TYR A 1 183 ? -4.472 7.184 14.292 1.00 96.56 183 TYR A C 1
ATOM 1521 O O . TYR A 1 183 ? -3.738 7.664 15.162 1.00 96.56 183 TYR A O 1
ATOM 1529 N N . VAL A 1 184 ? -4.696 7.808 13.139 1.00 95.88 184 VAL A N 1
ATOM 1530 C CA . VAL A 1 184 ? -4.153 9.121 12.780 1.00 95.88 184 VAL A CA 1
ATOM 1531 C C . VAL A 1 184 ? -5.244 10.037 12.252 1.00 95.88 184 VAL A C 1
ATOM 1533 O O . VAL A 1 184 ? -6.218 9.610 11.636 1.00 95.88 184 VAL A O 1
ATOM 1536 N N . ARG A 1 185 ? -5.065 11.340 12.478 1.00 94.56 185 ARG A N 1
ATOM 1537 C CA . ARG A 1 185 ? -5.917 12.352 11.860 1.00 94.56 185 ARG A CA 1
ATOM 1538 C C . ARG A 1 185 ? -5.611 12.413 10.365 1.00 94.56 185 ARG A C 1
ATOM 1540 O O . ARG A 1 185 ? -4.469 12.665 9.988 1.00 94.56 185 ARG A O 1
ATOM 1547 N N . ILE A 1 186 ? -6.637 12.231 9.539 1.00 92.81 186 ILE A N 1
ATOM 1548 C CA . ILE A 1 186 ? -6.517 12.317 8.081 1.00 92.81 186 ILE A CA 1
ATOM 1549 C C . ILE A 1 186 ? -6.743 13.754 7.577 1.00 92.81 186 ILE A C 1
ATOM 1551 O O . ILE A 1 186 ? -7.429 14.540 8.245 1.00 92.81 186 ILE A O 1
ATOM 1555 N N . PRO A 1 187 ? -6.178 14.121 6.412 1.00 90.44 187 PRO A N 1
ATOM 1556 C CA . PRO A 1 187 ? -6.418 15.413 5.773 1.00 90.44 187 PRO A CA 1
ATOM 1557 C C . PRO A 1 187 ? -7.909 15.707 5.544 1.00 90.44 187 PRO A C 1
ATOM 1559 O O . PRO A 1 187 ? -8.690 14.799 5.259 1.00 90.44 187 PRO A O 1
ATOM 1562 N N . LYS A 1 188 ? -8.315 16.986 5.611 1.00 86.25 188 LYS A N 1
ATOM 1563 C CA . LYS A 1 188 ? -9.727 17.395 5.434 1.00 86.25 188 LYS A CA 1
ATOM 1564 C C . LYS A 1 188 ? -10.314 16.930 4.095 1.00 86.25 188 LYS A C 1
ATOM 1566 O O . LYS A 1 188 ? -11.461 16.501 4.053 1.00 86.25 188 LYS A O 1
ATOM 1571 N N . ASN A 1 189 ? -9.516 16.947 3.028 1.00 83.00 189 ASN A N 1
ATOM 1572 C CA . ASN A 1 189 ? -9.923 16.496 1.694 1.00 83.00 189 ASN A CA 1
ATOM 1573 C C . ASN A 1 189 ? -10.155 14.974 1.596 1.00 83.00 189 ASN A C 1
ATOM 1575 O O . ASN A 1 189 ? -10.719 14.512 0.614 1.00 83.00 189 ASN A O 1
ATOM 1579 N N . CYS A 1 190 ? -9.749 14.186 2.596 1.00 86.25 190 CYS A N 1
ATOM 1580 C CA . CYS A 1 190 ? -10.053 12.754 2.657 1.00 86.25 190 CYS A CA 1
ATOM 1581 C C . CYS A 1 190 ? -11.424 12.457 3.293 1.00 86.25 190 CYS A C 1
ATOM 1583 O O . CYS A 1 190 ? -11.909 11.335 3.173 1.00 86.25 190 CYS A O 1
ATOM 1585 N N . VAL A 1 191 ? -12.026 13.432 3.987 1.00 73.56 191 VAL A N 1
ATOM 1586 C CA . VAL A 1 191 ? -13.290 13.276 4.734 1.00 73.56 191 VAL A CA 1
ATOM 1587 C C . VAL A 1 191 ? -14.507 13.704 3.903 1.00 73.56 191 VAL A C 1
ATOM 1589 O O . VAL A 1 191 ? -15.614 13.252 4.183 1.00 73.56 191 VAL A O 1
ATOM 1592 N N . GLN A 1 192 ? -14.296 14.549 2.887 1.00 59.00 192 GLN A N 1
ATOM 1593 C CA . GLN A 1 192 ? -15.332 15.071 1.987 1.00 59.00 192 GLN A CA 1
ATOM 1594 C C . GLN A 1 192 ? -15.699 14.097 0.866 1.00 59.00 192 GLN A C 1
ATOM 1596 O O . GLN A 1 192 ? -14.787 13.426 0.320 1.00 59.00 192 GLN A O 1
#